Protein AF-A0A7J8NGU9-F1 (afdb_monomer_lite)

pLDDT: mean 71.97, std 8.89, range [42.84, 86.81]

Secondary structure (DSSP, 8-state):
--TTTTGGGG--HHHHHHHHHHHHHHTHHHHHHHHHHHHHHHHHHHHHHHHHHHHHHHHHHHHHHHHHHSPTTSHHHHHHHHHHHHHHHHHHHHHHHHHHHHHHHHHHHHHHHHHHHHHHHTT----HHHHHHHHHHHHHHHHHHHHHHHHHHHHHHHHHHHHHHHHHHHHHHHHHTT--HHHHHHHHHHHHHHHHHH--

Sequence (200 aa):
MDREQEEMQFVGFFGIFKQSYKIISSSRELFAKITLALILPLSFIYLVHLEVSSLFSRNIILNKLELNHSPPGTAKFEKLSHLISHETLYLWLFNAAYFTLTFILSLLSVAAVVYTTACIYTARELSFNQVISVVPKVWKRLLVTFLCIFVVTFVYFLVFFLVLVACGAVSLVLISCGIPVGLIKIMGAVFLILIILFNV

Organism: NCBI:txid34289

Radius of gyration: 26.11 Å; chains: 1; bounding box: 64×46×66 Å

Foldseek 3Di:
DPPVPVVVVVQDPVNVVVVVVVLCVVCVVLLVVLCCVQVVVLVVLVVVLVVVVVVLVVVLVVLVVVLVVDDPPDPSNVVSVVVSVVSVVVNVVSVVVSVVSNVLSVLLSVLSVVVSSVCSVVVDDDDPVVSVVCCVVCVVVSVVVVVVVVVVVVVVVVVVVVVVVVLVVVLVVCVVVVHDCVVSVVVVVVVVVVVVVVVD

Structure (mmCIF, N/CA/C/O backbone):
data_AF-A0A7J8NGU9-F1
#
_entry.id   AF-A0A7J8NGU9-F1
#
loop_
_atom_site.group_PDB
_atom_site.id
_atom_site.type_symbol
_atom_site.label_atom_id
_atom_site.label_alt_id
_atom_site.label_comp_id
_atom_site.label_asym_id
_atom_site.label_entity_id
_atom_site.label_seq_id
_atom_site.pdbx_PDB_ins_code
_atom_site.Cartn_x
_atom_site.Cartn_y
_atom_site.Cartn_z
_atom_site.occupancy
_atom_site.B_iso_or_equiv
_atom_site.auth_seq_id
_atom_site.auth_comp_id
_atom_site.auth_asym_id
_atom_site.auth_atom_id
_atom_site.pdbx_PDB_model_num
ATOM 1 N N . MET A 1 1 ? -29.410 8.765 25.992 1.00 52.09 1 MET A N 1
ATOM 2 C CA . MET A 1 1 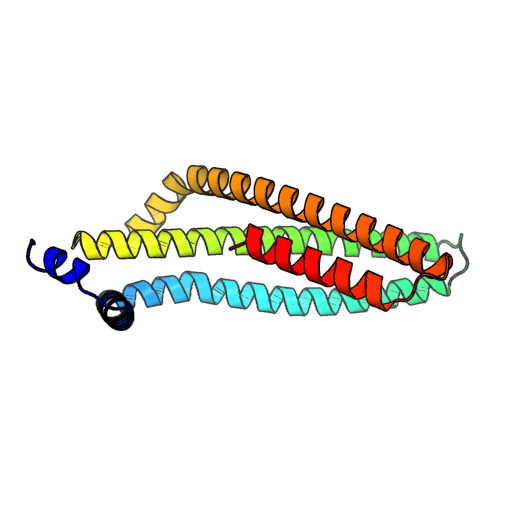? -30.278 8.414 24.852 1.00 52.09 1 MET A CA 1
ATOM 3 C C . MET A 1 1 ? -31.163 9.614 24.551 1.00 52.09 1 MET A C 1
ATOM 5 O O . MET A 1 1 ? -31.565 10.291 25.488 1.00 52.09 1 MET A O 1
ATOM 9 N N . ASP A 1 2 ? -31.308 9.907 23.261 1.00 42.84 2 ASP A N 1
ATOM 10 C CA . ASP A 1 2 ? -32.100 10.947 22.571 1.00 42.84 2 ASP A CA 1
ATOM 11 C C . ASP A 1 2 ? -31.614 12.405 22.533 1.00 42.84 2 ASP A C 1
ATOM 13 O O . ASP A 1 2 ? -31.926 13.101 21.575 1.00 42.84 2 ASP A O 1
ATOM 17 N N . ARG A 1 3 ? -30.764 12.880 23.454 1.00 48.91 3 ARG A N 1
ATOM 18 C CA . ARG A 1 3 ? -30.378 14.311 23.455 1.00 48.91 3 ARG A CA 1
ATOM 19 C C . ARG A 1 3 ? -29.185 14.700 22.558 1.00 48.91 3 ARG A C 1
ATOM 21 O O . ARG A 1 3 ? -29.032 15.870 22.246 1.00 48.91 3 ARG A O 1
ATOM 28 N N . GLU A 1 4 ? -28.344 13.754 22.126 1.00 55.69 4 GLU A N 1
ATOM 29 C CA . GLU A 1 4 ? -27.157 14.068 21.295 1.00 55.69 4 GLU A CA 1
ATOM 30 C C . GLU A 1 4 ? -27.408 13.957 19.777 1.00 55.69 4 GLU A C 1
ATOM 32 O O . GLU A 1 4 ? -26.613 14.457 18.987 1.00 55.69 4 GLU A O 1
ATOM 37 N N . GLN A 1 5 ? -28.509 13.332 19.343 1.00 52.62 5 GLN A N 1
ATOM 38 C CA . GLN A 1 5 ? -28.792 13.095 17.919 1.00 52.62 5 GLN A CA 1
ATOM 39 C C . GLN A 1 5 ? -29.369 14.330 17.207 1.00 52.62 5 GLN A C 1
ATOM 41 O O . GLN A 1 5 ? -29.038 14.558 16.046 1.00 52.62 5 GLN A O 1
ATOM 46 N N . GLU A 1 6 ? -30.146 15.164 17.909 1.00 53.59 6 GLU A N 1
ATOM 47 C CA . GLU A 1 6 ? -30.662 16.441 17.384 1.00 53.59 6 GLU A CA 1
ATOM 48 C C . GLU A 1 6 ? -29.566 17.517 17.263 1.00 53.59 6 GLU A C 1
ATOM 50 O O . GLU A 1 6 ? -29.603 18.335 16.346 1.00 53.59 6 GLU A O 1
ATOM 55 N N . GLU A 1 7 ? -28.524 17.480 18.107 1.00 52.62 7 GLU A N 1
ATOM 56 C CA . GLU A 1 7 ? -27.376 18.392 17.981 1.00 52.62 7 GLU A CA 1
ATOM 57 C C . GLU A 1 7 ? -26.416 17.994 16.848 1.00 52.62 7 GLU A C 1
ATOM 59 O O . GLU A 1 7 ? -25.734 18.865 16.309 1.00 52.62 7 GLU A O 1
ATOM 64 N N . MET A 1 8 ? -26.395 16.719 16.423 1.00 54.56 8 MET A N 1
ATOM 65 C CA . MET A 1 8 ? -25.542 16.227 15.324 1.00 54.56 8 MET A CA 1
ATOM 66 C C . MET A 1 8 ? -25.925 16.770 13.937 1.00 54.56 8 MET A C 1
ATOM 68 O O . MET A 1 8 ? -25.106 16.726 13.019 1.00 54.56 8 MET A O 1
ATOM 72 N N . GLN A 1 9 ? -27.128 17.327 13.778 1.00 55.78 9 GLN A N 1
ATOM 73 C CA . GLN A 1 9 ? -27.586 17.911 12.513 1.00 55.78 9 GLN A CA 1
ATOM 74 C C . GLN A 1 9 ? -27.042 19.338 12.273 1.00 55.78 9 GLN A C 1
ATOM 76 O O . GLN A 1 9 ? -27.038 19.806 11.136 1.00 55.78 9 GLN A O 1
ATOM 81 N N . PHE A 1 10 ? -26.525 20.010 13.314 1.00 54.94 10 PHE A N 1
ATOM 82 C CA . PHE A 1 10 ? -26.018 21.396 13.268 1.00 54.94 10 PHE A CA 1
ATOM 83 C C . PHE A 1 10 ? -24.513 21.520 13.552 1.00 54.94 10 PHE A C 1
ATOM 85 O O . PHE A 1 10 ? -23.997 22.593 13.878 1.00 54.94 10 PHE A O 1
ATOM 92 N N . VAL A 1 11 ? -23.775 20.424 13.412 1.00 59.69 11 VAL A N 1
ATOM 93 C CA . VAL A 1 11 ? -22.345 20.394 13.703 1.00 59.69 11 VAL A CA 1
ATOM 94 C C . VAL A 1 11 ? -21.568 20.821 12.460 1.00 59.69 11 VAL A C 1
ATOM 96 O O . VAL A 1 11 ? -21.338 20.035 11.546 1.00 59.69 11 VAL A O 1
ATOM 99 N N . GLY A 1 12 ? -21.138 22.085 12.418 1.00 69.81 12 GLY A N 1
ATOM 100 C CA . GLY A 1 12 ? -20.175 22.545 11.411 1.00 69.81 12 GLY A CA 1
ATOM 101 C C . GLY A 1 12 ? -18.871 21.728 11.453 1.00 69.81 12 GLY A C 1
ATOM 102 O O . GLY A 1 12 ? -18.579 21.078 12.456 1.00 69.81 12 GLY A O 1
ATOM 103 N N . PHE A 1 13 ? -18.054 21.790 10.394 1.00 70.88 13 PHE A N 1
ATOM 104 C CA . PHE A 1 13 ? -16.828 20.984 10.208 1.00 70.88 13 PHE A CA 1
ATOM 105 C C . PHE A 1 13 ? -15.991 20.803 11.491 1.00 70.88 13 PHE A C 1
ATOM 107 O O . PHE A 1 13 ? -15.651 19.685 11.865 1.00 70.88 13 PHE A O 1
ATOM 114 N N . PHE A 1 14 ? -15.736 21.885 12.233 1.00 72.12 14 PHE A N 1
ATOM 115 C CA . PHE A 1 14 ? -14.939 21.861 13.465 1.00 72.12 14 PHE A CA 1
ATOM 116 C C . PHE A 1 14 ? -15.586 21.084 14.628 1.00 72.12 14 PHE A C 1
ATOM 118 O O . PHE A 1 14 ? -14.894 20.480 15.450 1.00 72.12 14 PHE A O 1
ATOM 125 N N . GLY A 1 15 ? -16.914 21.058 14.701 1.00 73.50 15 GLY A N 1
ATOM 126 C CA . GLY A 1 15 ? -17.623 20.291 15.717 1.00 73.50 15 GLY A CA 1
ATOM 127 C C . GLY A 1 15 ? -17.542 18.780 15.473 1.00 73.50 15 GLY A C 1
ATOM 128 O O . GLY A 1 15 ? -17.466 18.027 16.444 1.00 73.50 15 GLY A O 1
ATOM 129 N N . ILE A 1 16 ? -17.437 18.342 14.209 1.00 77.25 16 ILE A N 1
ATOM 130 C CA . ILE A 1 16 ? -17.241 16.928 13.848 1.00 77.25 16 ILE A CA 1
ATOM 131 C C . ILE A 1 16 ? -15.878 16.457 14.365 1.00 77.25 16 ILE A C 1
ATOM 133 O O . ILE A 1 16 ? -15.782 15.397 14.987 1.00 77.25 16 ILE A O 1
ATOM 137 N N . PHE A 1 17 ? -14.829 17.274 14.202 1.00 72.38 17 PHE A N 1
ATOM 138 C CA . PHE A 1 17 ? -13.508 16.988 14.777 1.00 72.38 17 PHE A CA 1
ATOM 139 C C . PHE A 1 17 ? -13.544 16.953 16.303 1.00 72.38 17 PHE A C 1
ATOM 141 O O . PHE A 1 17 ? -12.976 16.042 16.905 1.00 72.38 17 PHE A O 1
ATOM 148 N N . LYS A 1 18 ? -14.235 17.903 16.941 1.00 75.88 18 LYS A N 1
ATOM 149 C CA . LYS A 1 18 ? -14.346 17.954 18.405 1.00 75.88 18 LYS A CA 1
ATOM 150 C C . LYS A 1 18 ? -15.077 16.730 18.970 1.00 75.88 18 LYS A C 1
ATOM 152 O O . LYS A 1 18 ? -14.614 16.157 19.956 1.00 75.88 18 LYS A O 1
ATOM 157 N N . GLN A 1 19 ? -16.175 16.301 18.345 1.00 72.44 19 GLN A N 1
ATOM 158 C CA . GLN A 1 19 ? -16.884 15.074 18.725 1.00 72.44 19 GLN A CA 1
ATOM 159 C C . GLN A 1 19 ? -16.029 13.829 18.475 1.00 72.44 19 GLN A C 1
ATOM 161 O O . GLN A 1 19 ? -15.888 13.006 19.379 1.00 72.44 19 GLN A O 1
ATOM 166 N N . SER A 1 20 ? -15.382 13.730 17.311 1.00 71.44 20 SER A N 1
ATOM 167 C CA . SER A 1 20 ? -14.479 12.617 16.987 1.00 71.44 20 SER A CA 1
ATOM 168 C C . SER A 1 20 ? -13.340 12.504 18.005 1.00 71.44 20 SER A C 1
ATOM 170 O O . SER A 1 20 ? -13.061 11.421 18.516 1.00 71.44 20 SER A O 1
ATOM 172 N N . TYR A 1 21 ? -12.727 13.629 18.382 1.00 70.75 21 TYR A N 1
ATOM 173 C CA . TYR A 1 21 ? -11.667 13.660 19.387 1.00 70.75 21 TYR A CA 1
ATOM 174 C C . TYR A 1 21 ? -12.173 13.278 20.784 1.00 70.75 21 TYR A C 1
ATOM 176 O O . TYR A 1 21 ? -11.496 12.542 21.500 1.00 70.75 21 TYR A O 1
ATOM 184 N N . LYS A 1 22 ? -13.379 13.715 21.173 1.00 75.19 22 LYS A N 1
ATOM 185 C CA . LYS A 1 22 ? -14.007 13.333 22.451 1.00 75.19 22 LYS A CA 1
ATOM 186 C C . LYS A 1 22 ? -14.253 11.819 22.523 1.00 75.19 22 LYS A C 1
ATOM 188 O O . LYS A 1 22 ? -13.944 11.205 23.542 1.00 75.19 22 LYS A O 1
ATOM 193 N N . ILE A 1 23 ? -14.727 11.219 21.429 1.00 70.75 23 ILE A N 1
ATOM 194 C CA . ILE A 1 23 ? -14.946 9.769 21.280 1.00 70.75 23 ILE A CA 1
ATOM 195 C C . ILE A 1 23 ? -13.620 9.005 21.408 1.00 70.75 23 ILE A C 1
ATOM 197 O O . ILE A 1 23 ? -13.510 8.080 22.215 1.00 70.75 23 ILE A O 1
ATOM 201 N N . ILE A 1 24 ? -12.587 9.432 20.673 1.00 69.62 24 ILE A N 1
ATOM 202 C CA . ILE A 1 24 ? -11.253 8.810 20.708 1.00 69.62 24 ILE A CA 1
ATOM 203 C C . ILE A 1 24 ? -10.623 8.942 22.101 1.00 69.62 24 ILE A C 1
ATOM 205 O O . ILE A 1 24 ? -10.106 7.966 22.646 1.00 69.62 24 ILE A O 1
ATOM 209 N N . SER A 1 25 ? -10.694 10.127 22.712 1.00 66.19 25 SER A N 1
ATOM 210 C CA . SER A 1 25 ? -10.115 10.388 24.033 1.00 66.19 25 SER A CA 1
ATOM 211 C C . SER A 1 25 ? -10.814 9.600 25.139 1.00 66.19 25 SER A C 1
ATOM 213 O O . SER A 1 25 ? -10.151 9.184 26.087 1.00 66.19 25 SER A O 1
ATOM 215 N N . SER A 1 26 ? -12.123 9.359 25.022 1.00 67.75 26 SER A N 1
ATOM 216 C CA . SER A 1 26 ? -12.877 8.565 25.998 1.00 67.75 26 SER A CA 1
ATOM 217 C C . SER A 1 26 ? -12.515 7.075 25.959 1.00 67.75 26 SER A C 1
ATOM 219 O O . SER A 1 26 ? -12.745 6.376 26.939 1.00 67.75 26 SER A O 1
ATOM 221 N N . SER A 1 27 ? -11.935 6.590 24.854 1.00 63.47 27 SER A N 1
ATOM 222 C CA . SER A 1 27 ? -11.532 5.186 24.657 1.00 63.47 27 SER A CA 1
ATOM 223 C C . SER A 1 27 ? -10.029 5.033 24.382 1.00 63.47 27 SER A C 1
ATOM 225 O O . SER A 1 27 ? -9.595 4.088 23.714 1.00 63.47 27 SER A O 1
ATOM 227 N N . ARG A 1 28 ? -9.214 5.968 24.896 1.00 68.00 28 ARG A N 1
ATOM 228 C CA . ARG A 1 28 ? -7.780 6.093 24.583 1.00 68.00 28 ARG A CA 1
ATOM 229 C C . ARG A 1 28 ? -6.979 4.825 24.872 1.00 68.00 28 ARG A C 1
ATOM 231 O O . ARG A 1 28 ? -6.070 4.511 24.114 1.00 68.00 28 ARG A O 1
ATOM 238 N N . GLU A 1 29 ? -7.304 4.087 25.930 1.00 68.12 29 GLU A N 1
ATOM 239 C CA . GLU A 1 29 ? -6.560 2.878 26.306 1.00 68.12 29 GLU A CA 1
ATOM 240 C C . GLU A 1 29 ? -6.750 1.735 25.291 1.00 68.12 29 GLU A C 1
ATOM 242 O O . GLU A 1 29 ? -5.805 1.017 24.964 1.00 68.12 29 GLU A O 1
ATOM 247 N N . LEU A 1 30 ? -7.955 1.602 24.729 1.00 67.62 30 LEU A N 1
ATOM 248 C CA . LEU A 1 30 ? -8.267 0.604 23.705 1.00 67.62 30 LEU A CA 1
ATOM 249 C C . LEU A 1 30 ? -7.694 1.003 22.349 1.00 67.62 30 LEU A C 1
ATOM 251 O O . LEU A 1 30 ? -7.061 0.183 21.686 1.00 67.62 30 LEU A O 1
ATOM 255 N N . PHE A 1 31 ? -7.842 2.275 21.972 1.00 69.50 31 PHE A N 1
ATOM 256 C CA . PHE A 1 31 ? -7.237 2.799 20.751 1.00 69.50 31 PHE A CA 1
ATOM 257 C C . PHE A 1 31 ? -5.707 2.689 20.793 1.00 69.50 31 PHE A C 1
ATOM 259 O O . PHE A 1 31 ? -5.093 2.309 19.799 1.00 69.50 31 PHE A O 1
ATOM 266 N N . ALA A 1 32 ? -5.092 2.938 21.955 1.00 72.12 32 ALA A N 1
ATOM 267 C CA . ALA A 1 32 ? -3.662 2.748 22.161 1.00 72.12 32 ALA A CA 1
ATOM 268 C C . ALA A 1 32 ? -3.258 1.274 22.037 1.00 72.12 32 ALA A C 1
ATOM 270 O O . ALA A 1 32 ? -2.293 0.992 21.337 1.00 72.12 32 ALA A O 1
ATOM 271 N N . LYS A 1 33 ? -4.003 0.327 22.628 1.00 71.56 33 LYS A N 1
ATOM 272 C CA . LYS A 1 33 ? -3.729 -1.117 22.482 1.00 71.56 33 LYS A CA 1
ATOM 273 C C . LYS A 1 33 ? -3.846 -1.588 21.030 1.00 71.56 33 LYS A C 1
ATOM 275 O O . LYS A 1 33 ? -2.975 -2.314 20.569 1.00 71.56 33 LYS A O 1
ATOM 280 N N . ILE A 1 34 ? -4.870 -1.147 20.294 1.00 72.75 34 ILE A N 1
ATOM 281 C CA . ILE A 1 34 ? -5.056 -1.476 18.868 1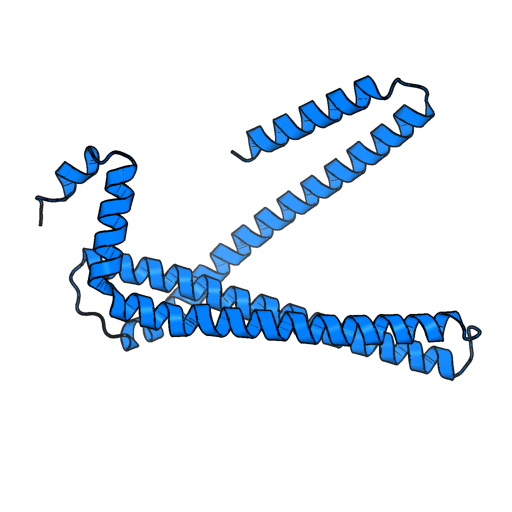.00 72.75 34 ILE A CA 1
ATOM 282 C C . ILE A 1 34 ? -3.936 -0.855 18.024 1.00 72.75 34 ILE A C 1
ATOM 284 O O . ILE A 1 34 ? -3.324 -1.538 17.209 1.00 72.75 34 ILE A O 1
ATOM 288 N N . THR A 1 35 ? -3.622 0.419 18.256 1.00 74.44 35 THR A N 1
ATOM 289 C CA . THR A 1 35 ? -2.522 1.128 17.584 1.00 74.44 35 THR A CA 1
ATOM 290 C C . THR A 1 35 ? -1.190 0.431 17.843 1.00 74.44 35 THR A C 1
ATOM 292 O O . THR A 1 35 ? -0.440 0.155 16.914 1.00 74.44 35 THR A O 1
ATOM 295 N N . LEU A 1 36 ? -0.906 0.063 19.087 1.00 76.62 36 LEU A N 1
ATOM 296 C CA . LEU A 1 36 ? 0.340 -0.600 19.454 1.00 76.62 36 LEU A CA 1
ATOM 297 C C . LEU A 1 36 ? 0.392 -2.040 18.915 1.00 76.62 36 LEU A C 1
ATOM 299 O O . LEU A 1 36 ? 1.446 -2.488 18.489 1.00 76.62 36 LEU A O 1
ATOM 303 N N . ALA A 1 37 ? -0.735 -2.749 18.844 1.00 74.94 37 ALA A N 1
ATOM 304 C CA . ALA A 1 37 ? -0.790 -4.108 18.304 1.00 74.94 37 ALA A CA 1
ATOM 305 C C . ALA A 1 37 ? -0.826 -4.180 16.766 1.00 74.94 37 ALA A C 1
ATOM 307 O O . ALA A 1 37 ? -0.519 -5.235 16.220 1.00 74.94 37 ALA A O 1
ATOM 308 N N . LEU A 1 38 ? -1.210 -3.107 16.063 1.00 70.12 38 LEU A N 1
ATOM 309 C CA . LEU A 1 38 ? -1.362 -3.109 14.599 1.00 70.12 38 LEU A CA 1
ATOM 310 C C . LEU A 1 38 ? -0.419 -2.133 13.896 1.00 70.12 38 LEU A C 1
ATOM 312 O O . LEU A 1 38 ? 0.286 -2.530 12.975 1.00 70.12 38 LEU A O 1
ATOM 316 N N . ILE A 1 39 ? -0.371 -0.872 14.327 1.00 77.31 39 ILE A N 1
ATOM 317 C CA . ILE A 1 39 ? 0.424 0.183 13.675 1.00 77.31 39 ILE A CA 1
ATOM 318 C C . ILE A 1 39 ? 1.919 0.007 13.972 1.00 77.31 39 ILE A C 1
ATOM 320 O O . ILE A 1 39 ? 2.752 0.237 13.091 1.00 77.31 39 ILE A O 1
ATOM 324 N N . LEU A 1 40 ? 2.270 -0.453 15.177 1.00 79.94 40 LEU A N 1
ATOM 325 C CA . LEU A 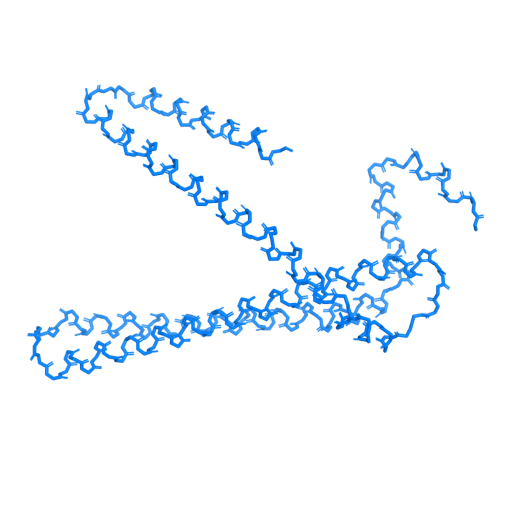1 40 ? 3.663 -0.733 15.533 1.00 79.94 40 LEU A CA 1
ATOM 326 C C . LEU A 1 40 ? 4.258 -1.894 14.709 1.00 79.94 40 LEU A C 1
ATOM 328 O O . LEU A 1 40 ? 5.294 -1.676 14.077 1.00 79.94 40 LEU A O 1
ATOM 332 N N . PRO A 1 41 ? 3.637 -3.092 14.630 1.00 76.50 41 PRO A N 1
ATOM 333 C CA . PRO A 1 41 ? 4.165 -4.152 13.775 1.00 76.50 41 PRO A CA 1
ATOM 334 C C . PRO A 1 41 ? 4.140 -3.781 12.292 1.00 76.50 41 PRO A C 1
ATOM 336 O O . PRO A 1 41 ? 5.075 -4.136 11.583 1.00 76.50 41 PRO A O 1
ATOM 339 N N . LEU A 1 42 ? 3.149 -3.012 11.823 1.00 76.44 42 LEU A N 1
ATOM 340 C CA . LEU A 1 42 ? 3.132 -2.512 10.444 1.00 76.44 42 LEU A CA 1
ATOM 341 C C . LEU A 1 42 ? 4.368 -1.649 10.138 1.00 76.44 42 LEU A C 1
ATOM 343 O O . LEU A 1 42 ? 5.029 -1.848 9.121 1.00 76.44 42 LEU A O 1
ATOM 347 N N . SER A 1 43 ? 4.717 -0.737 11.051 1.00 83.25 43 SER A N 1
ATOM 348 C CA . SER A 1 43 ? 5.916 0.105 10.935 1.00 83.25 43 SER A CA 1
ATOM 349 C C . SER A 1 43 ? 7.199 -0.726 10.918 1.00 83.25 43 SER A C 1
ATOM 351 O O . SER A 1 43 ? 8.092 -0.474 10.113 1.00 83.25 43 SER A O 1
ATOM 353 N N . PHE A 1 44 ? 7.290 -1.748 11.773 1.00 82.94 44 PHE A N 1
ATOM 354 C CA . PHE A 1 44 ? 8.459 -2.626 11.815 1.00 82.94 44 PHE A CA 1
ATOM 355 C C . PHE A 1 44 ? 8.607 -3.444 10.524 1.00 82.94 44 PHE A C 1
ATOM 357 O O . PHE A 1 44 ? 9.696 -3.525 9.961 1.00 82.94 44 PHE A O 1
ATOM 364 N N . ILE A 1 45 ? 7.502 -3.990 10.011 1.00 82.19 45 ILE A N 1
ATOM 365 C CA . ILE A 1 45 ? 7.464 -4.726 8.742 1.00 82.19 45 ILE A CA 1
ATOM 366 C C . ILE A 1 45 ? 7.900 -3.822 7.576 1.00 82.19 45 ILE A C 1
ATOM 368 O O . ILE A 1 45 ? 8.671 -4.261 6.723 1.00 82.19 45 ILE A O 1
ATOM 372 N N . TYR A 1 46 ? 7.481 -2.551 7.568 1.00 81.44 46 TYR A N 1
ATOM 373 C CA . TYR A 1 46 ? 7.927 -1.559 6.583 1.00 81.44 46 TYR A CA 1
ATOM 374 C C . TYR A 1 46 ? 9.440 -1.306 6.646 1.00 81.44 46 TYR A C 1
ATOM 376 O O . TYR A 1 46 ? 10.110 -1.320 5.613 1.00 81.44 46 TYR A O 1
ATOM 384 N N . LEU A 1 47 ? 9.996 -1.124 7.848 1.00 85.12 47 LEU A N 1
ATOM 385 C CA . LEU A 1 47 ? 11.437 -0.912 8.028 1.00 85.12 47 LEU A CA 1
ATOM 386 C C . LEU A 1 47 ? 12.256 -2.117 7.556 1.00 85.12 47 LEU A C 1
ATOM 388 O O . LEU A 1 47 ? 13.210 -1.949 6.797 1.00 85.12 47 LEU A O 1
ATOM 392 N N . VAL A 1 48 ? 11.847 -3.330 7.942 1.00 84.81 48 VAL A N 1
ATOM 393 C CA . VAL A 1 48 ? 12.498 -4.571 7.495 1.00 84.81 48 VAL A CA 1
ATOM 394 C C . VAL A 1 48 ? 12.431 -4.695 5.975 1.00 84.81 48 VAL A C 1
ATOM 396 O O . VAL A 1 48 ? 13.426 -5.041 5.343 1.00 84.81 48 VAL A O 1
ATOM 399 N N . HIS A 1 49 ? 11.287 -4.380 5.366 1.00 83.12 49 HIS A N 1
ATOM 400 C CA . HIS A 1 49 ? 11.157 -4.402 3.913 1.00 83.12 49 HIS A CA 1
ATOM 401 C C . HIS A 1 49 ? 12.124 -3.429 3.229 1.00 83.12 49 HIS A C 1
ATOM 403 O O . HIS A 1 49 ? 12.760 -3.796 2.240 1.00 83.12 49 HIS A O 1
ATOM 409 N N . LEU A 1 50 ? 12.273 -2.218 3.769 1.00 82.88 50 LEU A N 1
ATOM 410 C CA . LEU A 1 50 ? 13.159 -1.193 3.225 1.00 82.88 50 LEU A CA 1
ATOM 411 C C . LEU A 1 50 ? 14.631 -1.629 3.289 1.00 82.88 50 LEU A C 1
ATOM 413 O O . LEU A 1 50 ? 15.333 -1.552 2.277 1.00 82.88 50 LEU A O 1
ATOM 417 N N . GLU A 1 51 ? 15.084 -2.155 4.430 1.00 84.38 51 GLU A N 1
ATOM 418 C CA . GLU A 1 51 ? 16.450 -2.676 4.551 1.00 84.38 51 GLU A CA 1
ATOM 419 C C . GLU A 1 51 ? 16.694 -3.879 3.635 1.00 84.38 51 GLU A C 1
ATOM 421 O O . GLU A 1 51 ? 17.637 -3.858 2.840 1.00 84.38 51 GLU A O 1
ATOM 426 N N . VAL A 1 52 ? 15.829 -4.899 3.682 1.00 80.81 52 VAL A N 1
ATOM 427 C CA . VAL A 1 52 ? 15.981 -6.121 2.872 1.00 80.81 52 VAL A CA 1
ATOM 428 C C . VAL A 1 52 ? 15.982 -5.791 1.380 1.00 80.81 52 VAL A C 1
ATOM 430 O O . VAL A 1 52 ? 16.856 -6.262 0.650 1.00 80.81 52 VAL A O 1
ATOM 433 N N . SER A 1 53 ? 15.057 -4.938 0.929 1.00 78.31 53 SER A N 1
ATOM 434 C CA . SER A 1 53 ? 14.976 -4.499 -0.467 1.00 78.31 53 SER A CA 1
ATOM 435 C C . SER A 1 53 ? 16.246 -3.764 -0.906 1.00 78.31 53 SER A C 1
ATOM 437 O O . SER A 1 53 ? 16.774 -4.039 -1.987 1.00 78.31 53 SER A O 1
ATOM 439 N N . SER A 1 54 ? 16.791 -2.885 -0.058 1.00 79.00 54 SER A N 1
ATOM 440 C CA . SER A 1 54 ? 18.013 -2.130 -0.365 1.00 79.00 54 SER A CA 1
ATOM 441 C C . SER A 1 54 ? 19.255 -3.025 -0.488 1.00 79.00 54 SER A C 1
ATOM 443 O O . SER A 1 54 ? 20.039 -2.871 -1.430 1.00 79.00 54 SER A O 1
ATOM 445 N N . LEU A 1 55 ? 19.413 -4.003 0.411 1.00 75.69 55 LEU A N 1
ATOM 446 C CA . LEU A 1 55 ? 20.558 -4.915 0.423 1.00 75.69 55 LEU A CA 1
ATOM 447 C C . LEU A 1 55 ? 20.534 -5.855 -0.781 1.00 75.69 55 LEU A C 1
ATOM 449 O O . LEU A 1 55 ? 21.538 -5.998 -1.482 1.00 75.69 55 LEU A O 1
ATOM 453 N N . PHE A 1 56 ? 19.376 -6.451 -1.058 1.00 73.31 56 PHE A N 1
ATOM 454 C CA . PHE A 1 56 ? 19.212 -7.342 -2.200 1.00 73.31 56 PHE A CA 1
ATOM 455 C C . PHE A 1 56 ? 19.311 -6.599 -3.534 1.00 73.31 56 PHE A C 1
ATOM 457 O O . PHE A 1 56 ? 19.956 -7.097 -4.453 1.00 73.31 56 PHE A O 1
ATOM 464 N N . SER A 1 57 ? 18.736 -5.397 -3.648 1.00 70.44 57 SER A N 1
ATOM 465 C CA . SER A 1 57 ? 18.849 -4.595 -4.875 1.00 70.44 57 SER A CA 1
ATOM 466 C C . SER A 1 57 ? 20.308 -4.279 -5.197 1.00 70.44 57 SER A C 1
ATOM 468 O O . SER A 1 57 ? 20.720 -4.395 -6.350 1.00 70.44 57 SER A O 1
ATOM 470 N N . ARG A 1 58 ? 21.119 -3.954 -4.181 1.00 73.38 58 ARG A N 1
ATOM 471 C CA . ARG A 1 58 ? 22.559 -3.728 -4.358 1.00 73.38 58 ARG A CA 1
ATOM 472 C C . ARG A 1 58 ? 23.278 -4.988 -4.844 1.00 73.38 58 ARG A C 1
ATOM 474 O O . ARG A 1 58 ? 24.044 -4.902 -5.800 1.00 73.38 58 ARG A O 1
ATOM 481 N N . ASN A 1 59 ? 23.002 -6.144 -4.241 1.00 72.81 59 ASN A N 1
ATOM 482 C CA . ASN A 1 59 ? 23.611 -7.415 -4.646 1.00 72.81 59 ASN A CA 1
ATOM 483 C C . ASN A 1 59 ? 23.222 -7.809 -6.080 1.00 72.81 59 ASN A C 1
ATOM 485 O O . ASN A 1 59 ? 24.090 -8.169 -6.871 1.00 72.81 59 ASN A O 1
ATOM 489 N N . ILE A 1 60 ? 21.950 -7.649 -6.459 1.00 72.31 60 ILE A N 1
ATOM 490 C CA . ILE A 1 60 ? 21.472 -7.931 -7.821 1.00 72.31 60 ILE A CA 1
ATOM 491 C C . ILE A 1 60 ? 22.131 -7.000 -8.845 1.00 72.31 60 ILE A C 1
ATOM 493 O O . ILE A 1 60 ? 22.478 -7.448 -9.938 1.00 72.31 60 ILE A O 1
ATOM 497 N N . ILE A 1 61 ? 22.318 -5.716 -8.521 1.00 73.75 61 ILE A N 1
ATOM 498 C CA . ILE A 1 61 ? 23.001 -4.762 -9.409 1.00 73.75 61 ILE A CA 1
ATOM 499 C C . ILE A 1 61 ? 24.464 -5.167 -9.615 1.00 73.75 61 ILE A C 1
ATOM 501 O O . ILE A 1 61 ? 24.918 -5.184 -10.757 1.00 73.75 61 ILE A O 1
ATOM 505 N N . LEU A 1 62 ? 25.176 -5.539 -8.546 1.00 72.44 62 LEU A N 1
ATOM 506 C CA . LEU A 1 62 ? 26.569 -5.993 -8.624 1.00 72.44 62 LEU A CA 1
ATOM 507 C C . LEU A 1 62 ? 26.698 -7.284 -9.445 1.00 72.44 62 LEU A C 1
ATOM 509 O O . LEU A 1 62 ? 27.486 -7.330 -10.389 1.00 72.44 62 LEU A O 1
ATOM 513 N N . ASN A 1 63 ? 25.847 -8.277 -9.174 1.00 70.06 63 ASN A N 1
ATOM 514 C CA . ASN A 1 63 ? 25.813 -9.539 -9.918 1.00 70.06 63 ASN A CA 1
ATOM 515 C C . ASN A 1 63 ? 25.486 -9.317 -11.410 1.00 70.06 63 ASN A C 1
ATOM 517 O O . ASN A 1 63 ? 26.078 -9.956 -12.279 1.00 70.06 63 ASN A O 1
ATOM 521 N N . LYS A 1 64 ? 24.585 -8.380 -11.747 1.00 67.94 64 LYS A N 1
ATOM 522 C CA . LYS A 1 64 ? 24.298 -7.998 -13.147 1.00 67.94 64 LYS A CA 1
ATOM 523 C C . LYS A 1 64 ? 25.478 -7.295 -13.827 1.00 67.94 64 LYS A C 1
ATOM 525 O O . LYS A 1 64 ? 25.669 -7.463 -15.030 1.00 67.94 64 LYS A O 1
ATOM 530 N N . LEU A 1 65 ? 26.257 -6.515 -13.080 1.00 71.56 65 LEU A N 1
ATOM 531 C CA . LEU A 1 65 ? 27.440 -5.815 -13.589 1.00 71.56 65 LEU A CA 1
ATOM 532 C C . LEU A 1 65 ? 28.558 -6.804 -13.949 1.00 71.56 65 LEU A C 1
ATOM 534 O O . LEU A 1 65 ? 29.133 -6.707 -15.032 1.00 71.56 65 LEU A O 1
ATOM 538 N N . GLU A 1 66 ? 28.797 -7.804 -13.098 1.00 67.44 66 GLU A N 1
ATOM 539 C CA . GLU A 1 66 ? 29.754 -8.888 -13.365 1.00 67.44 66 GLU A CA 1
ATOM 540 C C . GLU A 1 66 ? 29.307 -9.804 -14.517 1.00 67.44 66 GLU A C 1
ATOM 542 O O . GLU A 1 66 ? 30.138 -10.275 -15.303 1.00 67.44 66 GLU A O 1
ATOM 547 N N . LEU A 1 67 ? 27.992 -10.010 -14.669 1.00 66.00 67 LEU A N 1
ATOM 548 C CA . LEU A 1 67 ? 27.416 -10.761 -15.787 1.00 66.00 67 LEU A CA 1
ATOM 549 C C . LEU A 1 67 ? 27.670 -10.064 -17.131 1.00 66.00 67 LEU A C 1
ATOM 551 O O . LEU A 1 67 ? 28.084 -10.721 -18.081 1.00 66.00 67 LEU A O 1
ATOM 555 N N . ASN A 1 68 ? 27.478 -8.743 -17.202 1.00 66.62 68 ASN A N 1
ATOM 556 C CA . ASN A 1 68 ? 27.707 -7.954 -18.421 1.00 66.62 68 ASN A CA 1
ATOM 557 C C . ASN A 1 68 ? 29.185 -7.893 -18.845 1.00 66.62 68 ASN A C 1
ATOM 559 O O . ASN A 1 68 ? 29.474 -7.600 -20.003 1.00 66.62 68 ASN A O 1
ATOM 563 N N . HIS A 1 69 ? 30.122 -8.147 -17.928 1.00 66.75 69 HIS A N 1
ATOM 564 C CA . HIS A 1 69 ? 31.555 -8.224 -18.227 1.00 66.75 69 HIS A CA 1
ATOM 565 C C . HIS A 1 69 ? 32.031 -9.630 -18.623 1.00 66.75 69 HIS A C 1
ATOM 567 O O . HIS A 1 69 ? 33.153 -9.776 -19.110 1.00 66.75 69 HIS A O 1
ATOM 573 N N . SER A 1 70 ? 31.204 -10.664 -18.443 1.00 63.19 70 SER A N 1
ATOM 574 C CA . SER A 1 70 ? 31.562 -12.043 -18.785 1.00 63.19 70 SER A CA 1
ATOM 575 C C . SER A 1 70 ? 31.069 -12.428 -20.189 1.00 63.19 70 SER A C 1
ATOM 577 O O . SER A 1 70 ? 29.912 -12.164 -20.518 1.00 63.19 70 SER A O 1
ATOM 579 N N . PRO A 1 71 ? 31.892 -13.099 -21.020 1.00 61.56 71 PRO A N 1
ATOM 580 C CA . PRO A 1 71 ? 31.468 -13.555 -22.341 1.00 61.56 71 PRO A CA 1
ATOM 581 C C . PRO A 1 71 ? 30.289 -14.544 -22.255 1.00 61.56 71 PRO A C 1
ATOM 583 O O . PRO A 1 71 ? 30.350 -15.489 -21.452 1.00 61.56 71 PRO A O 1
ATOM 586 N N . PRO A 1 72 ? 29.242 -14.384 -23.088 1.00 59.28 72 PRO A N 1
ATOM 587 C CA . PRO A 1 72 ? 28.107 -15.301 -23.111 1.00 59.28 72 PRO A CA 1
ATOM 588 C C . PRO A 1 72 ? 28.570 -16.723 -23.471 1.00 59.28 72 PRO A C 1
ATOM 590 O O . PRO A 1 72 ? 29.333 -16.911 -24.415 1.00 59.28 72 PRO A O 1
ATOM 593 N N . GLY A 1 73 ? 28.121 -17.725 -22.703 1.00 62.00 73 GLY A N 1
ATOM 594 C CA . GLY A 1 73 ? 28.437 -19.148 -22.931 1.00 62.00 73 GLY A CA 1
ATOM 595 C C . GLY A 1 73 ? 29.507 -19.766 -22.018 1.00 62.00 73 GLY A C 1
ATOM 596 O O . GLY A 1 73 ? 29.845 -20.934 -22.184 1.00 62.00 73 GLY A O 1
ATOM 597 N N . THR A 1 74 ? 30.037 -19.035 -21.031 1.00 65.56 74 THR A N 1
ATOM 598 C CA . THR A 1 74 ? 30.902 -19.623 -19.987 1.00 65.56 74 THR A CA 1
ATOM 599 C C . THR A 1 74 ? 30.086 -20.199 -18.823 1.00 65.56 74 THR A C 1
ATOM 601 O O . THR A 1 74 ? 29.068 -19.635 -18.434 1.00 65.56 74 THR A O 1
ATOM 604 N N . ALA A 1 75 ? 30.578 -21.261 -18.167 1.00 66.75 75 ALA A N 1
ATOM 605 C CA . ALA A 1 75 ? 29.936 -21.861 -16.982 1.00 66.75 75 ALA A CA 1
ATOM 606 C C . ALA A 1 75 ? 29.690 -20.857 -15.828 1.00 66.75 75 ALA A C 1
ATOM 608 O O . ALA A 1 75 ? 28.798 -21.040 -15.001 1.00 66.75 75 ALA A O 1
ATOM 609 N N . LYS A 1 76 ? 30.470 -19.766 -15.783 1.00 61.75 76 LYS A N 1
ATOM 610 C CA . LYS A 1 76 ? 30.267 -18.646 -14.853 1.00 61.75 76 LYS A CA 1
ATOM 611 C C . LYS A 1 76 ? 29.008 -17.830 -15.181 1.00 61.75 76 LYS A C 1
ATOM 613 O O . LYS A 1 76 ? 28.301 -17.451 -14.256 1.00 61.75 76 LYS A O 1
ATOM 618 N N . PHE A 1 77 ? 28.703 -17.610 -16.461 1.00 61.91 77 PHE A N 1
ATOM 619 C CA . PHE A 1 77 ? 27.521 -16.874 -16.923 1.00 61.91 77 PHE A CA 1
ATOM 620 C C . PHE A 1 77 ? 26.222 -17.613 -16.569 1.00 61.91 77 PHE A C 1
ATOM 622 O O . PHE A 1 77 ? 25.303 -17.023 -16.003 1.00 61.91 77 PHE A O 1
ATOM 629 N N . GLU A 1 78 ? 26.166 -18.923 -16.823 1.00 67.00 78 GLU A N 1
ATOM 630 C CA . GLU A 1 78 ? 24.989 -19.746 -16.518 1.00 67.00 78 GLU A CA 1
ATOM 631 C C . GLU A 1 78 ? 24.725 -19.803 -15.005 1.00 67.00 78 GLU A C 1
ATOM 633 O O . GLU A 1 78 ? 23.614 -19.520 -14.552 1.00 67.00 78 GLU A O 1
ATOM 638 N N . LYS A 1 79 ? 25.776 -20.016 -14.200 1.00 68.81 79 LYS A N 1
ATOM 639 C CA . LYS A 1 79 ? 25.683 -19.998 -12.733 1.00 68.81 79 LYS A CA 1
ATOM 640 C C . LYS A 1 79 ? 25.212 -18.643 -12.190 1.00 68.81 79 LYS A C 1
ATOM 642 O O . LYS A 1 79 ? 24.371 -18.606 -11.294 1.00 68.81 79 LYS A O 1
ATOM 647 N N . LEU A 1 80 ? 25.732 -17.540 -12.729 1.00 63.34 80 LEU A N 1
ATOM 648 C CA . LEU A 1 80 ? 25.402 -16.189 -12.275 1.00 63.34 80 LEU A CA 1
ATOM 649 C C . LEU A 1 80 ? 23.972 -15.788 -12.678 1.00 63.34 80 LEU A C 1
ATOM 651 O O . LEU A 1 80 ? 23.245 -15.224 -11.865 1.00 63.34 80 LEU A O 1
ATOM 655 N N . SER A 1 81 ? 23.516 -16.167 -13.877 1.00 62.56 81 SER A N 1
ATOM 656 C CA . SER A 1 81 ? 22.124 -15.960 -14.305 1.00 62.56 81 SER A CA 1
ATOM 657 C C . SER A 1 81 ? 21.119 -16.744 -13.449 1.00 62.56 81 SER A C 1
ATOM 659 O O . SER A 1 81 ? 20.096 -16.193 -13.035 1.00 62.56 81 SER A O 1
ATOM 661 N N . HIS A 1 82 ? 21.444 -17.992 -13.096 1.00 66.75 82 HIS A N 1
ATOM 662 C CA . HIS A 1 82 ? 20.612 -18.810 -12.220 1.00 66.75 82 HIS A CA 1
ATOM 663 C C . HIS A 1 82 ? 20.530 -18.212 -10.806 1.00 66.75 82 HIS A C 1
ATOM 665 O O . HIS A 1 82 ? 19.438 -18.102 -10.250 1.00 66.75 82 HIS A O 1
ATOM 671 N N . LEU A 1 83 ? 21.652 -17.738 -10.251 1.00 64.88 83 LEU A N 1
ATOM 672 C CA . LEU A 1 83 ? 21.678 -17.044 -8.956 1.00 64.88 83 LEU A CA 1
ATOM 673 C C . LEU A 1 83 ? 20.832 -15.762 -8.967 1.00 64.88 83 LEU A C 1
ATOM 675 O O . LEU A 1 83 ? 20.008 -15.577 -8.075 1.00 64.88 83 LEU A O 1
ATOM 679 N N . ILE A 1 84 ? 20.950 -14.932 -10.009 1.00 66.69 84 ILE A N 1
ATOM 680 C CA . ILE A 1 84 ? 20.151 -13.703 -10.155 1.00 66.69 84 ILE A CA 1
ATOM 681 C C . ILE A 1 84 ? 18.655 -14.026 -10.259 1.00 66.69 84 ILE A C 1
ATOM 683 O O . ILE A 1 84 ? 17.830 -13.322 -9.670 1.00 66.69 84 ILE A O 1
ATOM 687 N N . SER A 1 85 ? 18.285 -15.088 -10.983 1.00 69.56 85 SER A N 1
ATOM 688 C CA . SER A 1 85 ? 16.886 -15.517 -11.092 1.00 69.56 85 SER A CA 1
ATOM 689 C C . SER A 1 85 ? 16.322 -15.988 -9.747 1.00 69.56 85 SER A C 1
ATOM 691 O O . SER A 1 85 ? 15.211 -15.605 -9.381 1.00 69.56 85 SER A O 1
ATOM 693 N N . HIS A 1 86 ? 17.112 -16.729 -8.967 1.00 72.00 86 HIS A N 1
ATOM 694 C CA . HIS A 1 86 ? 16.717 -17.229 -7.654 1.00 72.00 86 HIS A CA 1
ATOM 695 C C . HIS A 1 86 ? 16.613 -16.104 -6.609 1.00 72.00 86 HIS A C 1
ATOM 697 O O . HIS A 1 86 ? 15.637 -16.045 -5.863 1.00 72.00 86 HIS A O 1
ATOM 703 N N . GLU A 1 87 ? 17.567 -15.167 -6.587 1.00 71.12 87 GLU A N 1
ATOM 704 C CA . GLU A 1 87 ? 17.513 -13.968 -5.732 1.00 71.12 87 GLU A CA 1
ATOM 705 C C . GLU A 1 87 ? 16.324 -13.065 -6.089 1.00 71.12 87 GLU A C 1
ATOM 707 O O . GLU A 1 87 ? 15.634 -12.563 -5.201 1.00 71.12 87 GLU A O 1
ATOM 712 N N . THR A 1 88 ? 16.030 -12.907 -7.384 1.00 71.75 88 THR A N 1
ATOM 713 C CA . THR A 1 88 ? 14.865 -12.143 -7.861 1.00 71.75 88 THR A CA 1
ATOM 714 C C . THR A 1 88 ? 13.554 -12.814 -7.457 1.00 71.75 88 THR A C 1
ATOM 716 O O . THR A 1 88 ? 12.636 -12.137 -6.997 1.00 71.75 88 THR A O 1
ATOM 719 N N . LEU A 1 89 ? 13.454 -14.140 -7.589 1.00 78.81 89 LEU A N 1
ATOM 720 C CA . LEU A 1 89 ? 12.260 -14.889 -7.199 1.00 78.81 89 LEU A CA 1
ATOM 721 C C . LEU A 1 89 ? 12.032 -14.830 -5.683 1.00 78.81 89 LEU A C 1
ATOM 723 O O . LEU A 1 89 ? 10.902 -14.618 -5.244 1.00 78.81 89 LEU A O 1
ATOM 727 N N . TYR A 1 90 ? 13.098 -14.934 -4.885 1.00 77.94 90 TYR A N 1
ATOM 728 C CA . TYR A 1 90 ? 13.028 -14.757 -3.435 1.00 77.94 90 TYR A CA 1
ATOM 729 C C . TYR A 1 90 ? 12.555 -13.351 -3.051 1.00 77.94 90 TYR A C 1
ATOM 731 O O . TYR A 1 90 ? 11.650 -13.217 -2.229 1.00 77.94 90 TYR A O 1
ATOM 739 N N . LEU A 1 91 ? 13.103 -12.306 -3.679 1.00 75.94 91 LEU A N 1
ATOM 740 C CA . LEU A 1 91 ? 12.626 -10.935 -3.491 1.00 75.94 91 LEU A CA 1
ATOM 741 C C . LEU A 1 91 ? 11.145 -10.789 -3.828 1.00 75.94 91 LEU A C 1
ATOM 743 O O . LEU A 1 91 ? 10.414 -10.112 -3.110 1.00 75.94 91 LEU A O 1
ATOM 747 N N . TRP A 1 92 ? 10.699 -11.413 -4.916 1.00 77.62 92 TRP A N 1
ATOM 748 C CA . TRP A 1 92 ? 9.313 -11.336 -5.356 1.00 77.62 92 TRP A CA 1
ATOM 749 C C . TRP A 1 92 ? 8.369 -12.029 -4.368 1.00 77.62 92 TRP A C 1
ATOM 751 O O . TRP A 1 92 ? 7.350 -11.453 -3.991 1.00 77.62 92 TRP A O 1
ATOM 761 N N . LEU A 1 93 ? 8.748 -13.210 -3.869 1.00 79.75 93 LEU A N 1
ATOM 762 C CA . LEU A 1 93 ? 8.026 -13.920 -2.809 1.00 79.75 93 LEU A CA 1
ATOM 763 C C . LEU A 1 93 ? 8.010 -13.131 -1.494 1.00 79.75 93 LEU A C 1
ATOM 765 O O . LEU A 1 93 ? 6.958 -13.005 -0.870 1.00 79.75 93 LEU A O 1
ATOM 769 N N . PHE A 1 94 ? 9.147 -12.564 -1.089 1.00 77.31 94 PHE A N 1
ATOM 770 C CA . PHE A 1 94 ? 9.250 -11.719 0.100 1.00 77.31 94 PHE A CA 1
ATOM 771 C C . PHE A 1 94 ? 8.362 -10.476 -0.020 1.00 77.31 94 PHE A C 1
ATOM 773 O O . PHE A 1 94 ? 7.643 -10.133 0.917 1.00 77.31 94 PHE A O 1
ATOM 780 N N . ASN A 1 95 ? 8.351 -9.833 -1.187 1.00 79.19 95 ASN A N 1
ATOM 781 C CA . ASN A 1 95 ? 7.521 -8.665 -1.448 1.00 79.19 95 ASN A CA 1
ATOM 782 C C . ASN A 1 95 ? 6.024 -9.024 -1.478 1.00 79.19 95 ASN A C 1
ATOM 784 O O . ASN A 1 95 ? 5.202 -8.317 -0.899 1.00 79.19 95 ASN A O 1
ATOM 788 N N . ALA A 1 96 ? 5.665 -10.168 -2.068 1.00 75.56 96 ALA A N 1
ATOM 789 C CA . ALA A 1 96 ? 4.299 -10.685 -2.042 1.00 75.56 96 ALA A CA 1
ATOM 790 C C . ALA A 1 96 ? 3.834 -10.999 -0.608 1.00 75.56 96 ALA A C 1
ATOM 792 O O . ALA A 1 96 ? 2.717 -10.639 -0.222 1.00 75.56 96 ALA A O 1
ATOM 793 N N . ALA A 1 97 ? 4.692 -11.616 0.210 1.00 78.38 97 ALA A N 1
ATOM 794 C CA . ALA A 1 97 ? 4.412 -11.882 1.619 1.00 78.38 97 ALA A CA 1
ATOM 795 C C . ALA A 1 97 ? 4.258 -10.579 2.424 1.00 78.38 97 ALA A C 1
ATOM 797 O O . ALA A 1 97 ? 3.288 -10.432 3.168 1.00 78.38 97 ALA A O 1
ATOM 798 N N . TYR A 1 98 ? 5.157 -9.609 2.227 1.00 81.00 98 TYR A N 1
ATOM 799 C CA . TYR A 1 98 ? 5.083 -8.273 2.824 1.00 81.00 98 TYR A CA 1
ATOM 800 C C . TYR A 1 98 ? 3.769 -7.562 2.479 1.00 81.00 98 TYR A C 1
ATOM 802 O O . TYR A 1 98 ? 3.074 -7.068 3.373 1.00 81.00 98 TYR A O 1
ATOM 810 N N . PHE A 1 99 ? 3.404 -7.545 1.195 1.00 75.75 99 PHE A N 1
ATOM 811 C CA . PHE A 1 99 ? 2.170 -6.928 0.724 1.00 75.75 99 PHE A CA 1
ATOM 812 C C . PHE A 1 99 ? 0.953 -7.598 1.365 1.00 75.75 99 PHE A C 1
ATOM 814 O O . PHE A 1 99 ? 0.072 -6.914 1.881 1.00 75.75 99 PHE A O 1
ATOM 821 N N . THR A 1 100 ? 0.952 -8.931 1.429 1.00 75.25 100 THR A N 1
ATOM 822 C CA . THR A 1 100 ? -0.121 -9.715 2.054 1.00 75.25 100 THR A CA 1
ATOM 823 C C . THR A 1 100 ? -0.251 -9.416 3.551 1.00 75.25 100 THR A C 1
ATOM 825 O O . THR A 1 100 ? -1.353 -9.161 4.029 1.00 75.25 100 THR A O 1
ATOM 828 N N . LEU A 1 101 ? 0.851 -9.396 4.306 1.00 75.44 101 LEU A N 1
ATOM 829 C CA . LEU A 1 101 ? 0.832 -9.104 5.746 1.00 75.44 101 LEU A CA 1
ATOM 830 C C . LEU A 1 101 ? 0.369 -7.673 6.040 1.00 75.44 101 LEU A C 1
ATOM 832 O O . LEU A 1 101 ? -0.508 -7.465 6.880 1.00 75.44 101 LEU A O 1
ATOM 836 N N . THR A 1 102 ? 0.921 -6.699 5.317 1.00 75.19 102 THR A N 1
ATOM 837 C CA . THR A 1 102 ? 0.537 -5.281 5.416 1.00 75.19 102 THR A CA 1
ATOM 838 C C . THR A 1 102 ? -0.951 -5.107 5.128 1.00 75.19 102 THR A C 1
ATOM 840 O O . THR A 1 102 ? -1.664 -4.411 5.852 1.00 75.19 102 THR A O 1
ATOM 843 N N . PHE A 1 103 ? -1.436 -5.798 4.101 1.00 74.25 103 PHE A N 1
ATOM 844 C CA . PHE A 1 103 ? -2.833 -5.791 3.711 1.00 74.25 103 PHE A CA 1
ATOM 845 C C . PHE A 1 103 ? -3.757 -6.354 4.806 1.00 74.25 103 PHE A C 1
ATOM 847 O O . PHE A 1 103 ? -4.748 -5.718 5.172 1.00 74.25 103 PHE A O 1
ATOM 854 N N . ILE A 1 104 ? -3.409 -7.505 5.388 1.00 74.19 104 ILE A N 1
ATOM 855 C CA . ILE A 1 104 ? -4.180 -8.125 6.476 1.00 74.19 104 ILE A CA 1
ATOM 856 C C . ILE A 1 104 ? -4.248 -7.200 7.698 1.00 74.19 104 ILE A C 1
ATOM 858 O O . ILE A 1 104 ? -5.330 -6.996 8.252 1.00 74.19 104 ILE A O 1
ATOM 862 N N . LEU A 1 105 ? -3.114 -6.622 8.104 1.00 73.94 105 LEU A N 1
ATOM 863 C CA . LEU A 1 105 ? -3.044 -5.707 9.248 1.00 73.94 105 LEU A CA 1
ATOM 864 C C . LEU A 1 105 ? -3.834 -4.415 9.005 1.00 73.94 105 LEU A C 1
ATOM 866 O O . LEU A 1 105 ? -4.491 -3.919 9.921 1.00 73.94 105 LEU A O 1
ATOM 870 N N . SER A 1 106 ? -3.825 -3.895 7.775 1.00 76.12 106 SER A N 1
ATOM 871 C CA . SER A 1 106 ? -4.616 -2.723 7.388 1.00 76.12 106 SER A CA 1
ATOM 872 C C . SER A 1 106 ? -6.119 -2.986 7.514 1.00 76.12 106 SER A C 1
ATOM 874 O O . SER A 1 106 ? -6.822 -2.233 8.192 1.00 76.12 106 SER A O 1
ATOM 876 N N . LEU A 1 107 ? -6.608 -4.102 6.960 1.00 75.69 107 LEU A N 1
ATOM 877 C CA . LEU A 1 107 ? -8.009 -4.508 7.110 1.00 75.69 107 LEU A CA 1
ATOM 878 C C . LEU A 1 107 ? -8.398 -4.695 8.576 1.00 75.69 107 LEU A C 1
ATOM 880 O O . LEU A 1 107 ? -9.479 -4.274 8.993 1.00 75.69 107 LEU A O 1
ATOM 884 N N . LEU A 1 108 ? -7.513 -5.316 9.356 1.00 73.81 108 LEU A N 1
ATOM 885 C CA . LEU A 1 108 ? -7.729 -5.533 10.778 1.00 73.81 108 LEU A CA 1
ATOM 886 C C . LEU A 1 108 ? -7.829 -4.205 11.539 1.00 73.81 108 LEU A C 1
ATOM 888 O O . LEU A 1 108 ? -8.687 -4.071 12.407 1.00 73.81 108 LEU A O 1
ATOM 892 N N . SER A 1 109 ? -7.018 -3.212 11.172 1.00 74.56 109 SER A N 1
ATOM 893 C CA . SER A 1 109 ? -7.067 -1.865 11.747 1.00 74.56 109 SER A CA 1
ATOM 894 C C . SER A 1 109 ? -8.389 -1.164 11.436 1.00 74.56 109 SER A C 1
ATOM 896 O O . SER A 1 109 ? -9.062 -0.695 12.352 1.00 74.56 109 SER A O 1
ATOM 898 N N . VAL A 1 110 ? -8.832 -1.178 10.173 1.00 78.19 110 VAL A N 1
ATOM 899 C CA . VAL A 1 110 ? -10.121 -0.581 9.775 1.00 78.19 110 VAL A CA 1
ATOM 900 C C . VAL A 1 110 ? -11.286 -1.255 10.505 1.00 78.19 110 VAL A C 1
ATOM 902 O O . VAL A 1 110 ? -12.145 -0.571 11.064 1.00 78.19 110 VAL A O 1
ATOM 905 N N . ALA A 1 111 ? -11.299 -2.588 10.566 1.00 74.31 111 ALA A N 1
ATOM 906 C CA . ALA A 1 111 ? -12.333 -3.335 11.277 1.00 74.31 111 ALA A CA 1
ATOM 907 C C . ALA A 1 111 ? -12.330 -3.035 12.784 1.00 74.31 111 ALA A C 1
ATOM 909 O O . ALA A 1 111 ? -13.391 -2.828 13.371 1.00 74.31 111 ALA A O 1
ATOM 910 N N . ALA A 1 112 ? -11.150 -2.975 13.406 1.00 73.44 112 ALA A N 1
ATOM 911 C CA . ALA A 1 112 ? -11.010 -2.653 14.820 1.00 73.44 112 ALA A CA 1
ATOM 912 C C . ALA A 1 112 ? -11.504 -1.231 15.129 1.00 73.44 112 ALA A C 1
ATOM 914 O O . ALA A 1 112 ? -12.197 -1.036 16.128 1.00 73.44 112 ALA A O 1
ATOM 915 N N . VAL A 1 113 ? -11.218 -0.253 14.264 1.00 73.94 113 VAL A N 1
ATOM 916 C CA . VAL A 1 113 ? -11.718 1.125 14.404 1.00 73.94 113 VAL A CA 1
ATOM 917 C C . VAL A 1 113 ? -13.243 1.170 14.288 1.00 73.94 113 VAL A C 1
ATOM 919 O O . VAL A 1 113 ? -13.888 1.708 15.184 1.00 73.94 113 VAL A O 1
ATOM 922 N N . VAL A 1 114 ? -13.830 0.554 13.255 1.00 76.12 114 VAL A N 1
ATOM 923 C CA . VAL A 1 114 ? -15.296 0.506 13.058 1.00 76.12 114 VAL A CA 1
ATOM 924 C C . VAL A 1 114 ? -16.003 -0.223 14.206 1.00 76.12 114 VAL A C 1
ATOM 926 O O . VAL A 1 114 ? -17.076 0.185 14.648 1.00 76.12 114 VAL A O 1
ATOM 929 N N . TYR A 1 115 ? -15.406 -1.294 14.728 1.00 70.56 115 TYR A N 1
ATOM 930 C CA . TYR A 1 115 ? -15.952 -2.000 15.884 1.00 70.56 115 TYR A CA 1
ATOM 931 C C . TYR A 1 115 ? -15.869 -1.149 17.156 1.00 70.56 115 TYR A C 1
ATOM 933 O O . TYR A 1 115 ? -16.829 -1.076 17.920 1.00 70.56 115 TYR A O 1
ATOM 941 N N . THR A 1 116 ? -14.744 -0.462 17.367 1.00 69.69 116 THR A N 1
ATOM 942 C CA . THR A 1 116 ? -14.557 0.423 18.524 1.00 69.69 116 THR A CA 1
ATOM 943 C C . THR A 1 116 ? -15.571 1.564 18.503 1.00 69.69 116 THR A C 1
ATOM 945 O O . THR A 1 116 ? -16.198 1.822 19.528 1.00 69.69 116 THR A O 1
ATOM 948 N N . THR A 1 117 ? -15.804 2.205 17.352 1.00 70.25 117 THR A N 1
ATOM 949 C CA . THR A 1 117 ? -16.828 3.257 17.241 1.00 70.25 117 THR A CA 1
ATOM 950 C C . THR A 1 117 ? -18.221 2.706 17.536 1.00 70.25 117 THR A C 1
ATOM 952 O O . THR A 1 117 ? -18.927 3.276 18.366 1.00 70.25 117 THR A O 1
ATOM 955 N N . ALA A 1 118 ? -18.597 1.560 16.960 1.00 69.62 118 ALA A N 1
ATOM 956 C CA . ALA A 1 118 ? -19.886 0.917 17.227 1.00 69.62 118 ALA A CA 1
ATOM 957 C C . ALA A 1 118 ? -20.089 0.574 18.716 1.00 69.62 118 ALA A C 1
ATOM 959 O O . ALA A 1 118 ? -21.187 0.735 19.254 1.00 69.62 118 ALA A O 1
ATOM 960 N N . CYS A 1 119 ? -19.036 0.133 19.404 1.00 65.31 119 CYS A N 1
ATOM 961 C CA . CYS A 1 119 ? -19.097 -0.168 20.832 1.00 65.31 119 CYS A CA 1
ATOM 962 C C . CYS A 1 119 ? -19.196 1.080 21.713 1.00 65.31 119 CYS A C 1
ATOM 964 O O . CYS A 1 119 ? -19.941 1.055 22.6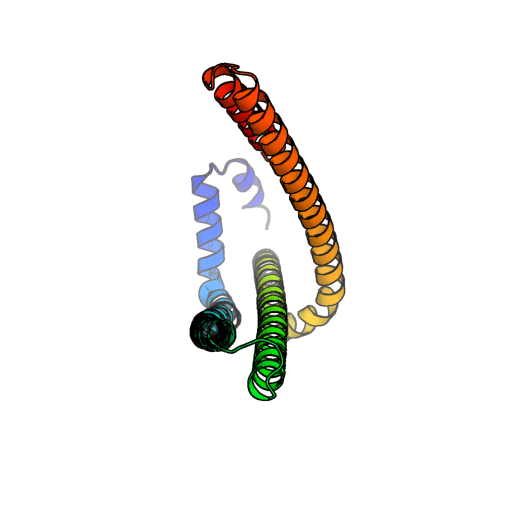93 1.00 65.31 119 CYS A O 1
ATOM 966 N N . ILE A 1 120 ? -18.536 2.180 21.340 1.00 67.12 120 ILE A N 1
ATOM 967 C CA . ILE A 1 120 ? -18.714 3.475 22.016 1.00 67.12 120 ILE A CA 1
ATOM 968 C C . ILE A 1 120 ? -20.172 3.935 21.903 1.00 67.12 120 ILE A C 1
ATOM 970 O O . ILE A 1 120 ? -20.766 4.331 22.903 1.00 67.12 120 ILE A O 1
ATOM 974 N N . TYR A 1 121 ? -20.780 3.805 20.721 1.00 65.69 121 TYR A N 1
ATOM 975 C CA . TYR A 1 121 ? -22.188 4.162 20.519 1.00 65.69 121 TYR A CA 1
ATOM 976 C C . TYR A 1 121 ? -23.177 3.248 21.259 1.00 65.69 121 TYR A C 1
ATOM 978 O O . TYR A 1 121 ? -24.286 3.676 21.563 1.00 65.69 121 TYR A O 1
ATOM 986 N N . THR A 1 122 ? -22.795 2.009 21.576 1.00 66.75 122 THR A N 1
ATOM 987 C CA . THR A 1 122 ? -23.662 1.041 22.276 1.00 66.75 122 THR A CA 1
ATOM 988 C C . THR A 1 122 ? -23.369 0.912 23.773 1.00 66.75 122 THR A C 1
ATOM 990 O O . THR A 1 122 ? -23.996 0.080 24.426 1.00 66.75 122 THR A O 1
ATOM 993 N N . ALA A 1 123 ? -22.453 1.723 24.327 1.00 57.88 123 ALA A N 1
ATOM 994 C CA . ALA A 1 123 ? -22.053 1.723 25.743 1.00 57.88 123 ALA A CA 1
ATOM 995 C C . ALA A 1 123 ? -21.746 0.317 26.308 1.00 57.88 123 ALA A C 1
ATOM 997 O O . ALA A 1 123 ? -21.958 0.040 27.489 1.00 57.88 123 ALA A O 1
ATOM 998 N N . ARG A 1 124 ? -21.277 -0.598 25.452 1.00 54.50 124 ARG A N 1
ATOM 999 C CA . ARG A 1 124 ? -21.060 -2.002 25.807 1.00 54.50 124 ARG A CA 1
ATOM 1000 C C . ARG A 1 124 ? -19.644 -2.181 26.339 1.00 54.50 124 ARG A C 1
ATOM 1002 O O . ARG A 1 124 ? -18.689 -1.777 25.681 1.00 54.50 124 ARG A O 1
ATOM 1009 N N . GLU A 1 125 ? -19.505 -2.813 27.502 1.00 52.00 125 GLU A N 1
ATOM 1010 C CA . GLU A 1 125 ? -18.197 -3.111 28.089 1.00 52.00 125 GLU A CA 1
ATOM 1011 C C . GLU A 1 125 ? -17.373 -3.998 27.144 1.00 52.00 125 GLU A C 1
ATOM 1013 O O . GLU A 1 125 ? -17.781 -5.088 26.732 1.00 52.00 125 GLU A O 1
ATOM 1018 N N . LEU A 1 126 ? -16.216 -3.476 26.743 1.00 55.59 126 LEU A N 1
ATOM 1019 C CA . LEU A 1 126 ? -15.374 -4.030 25.694 1.00 55.59 126 LEU A CA 1
ATOM 1020 C C . LEU A 1 126 ? -14.331 -4.979 26.283 1.00 55.59 126 LEU A C 1
ATOM 1022 O O . LEU A 1 126 ? -13.376 -4.544 26.922 1.00 55.59 126 LEU A O 1
ATOM 1026 N N . SER A 1 127 ? -14.453 -6.274 25.987 1.00 56.50 127 SER A N 1
ATOM 1027 C CA . SER A 1 127 ? -13.359 -7.226 26.198 1.00 56.50 127 SER A CA 1
ATOM 1028 C C . SER A 1 127 ? -12.587 -7.440 24.890 1.00 56.50 127 SER A C 1
ATOM 1030 O O . SER A 1 127 ? -13.148 -7.818 23.862 1.00 56.50 127 SER A O 1
ATOM 1032 N N . PHE A 1 128 ? -11.272 -7.213 24.918 1.00 53.84 128 PHE A N 1
ATOM 1033 C CA . PHE A 1 128 ? -10.355 -7.390 23.778 1.00 53.84 128 PHE A CA 1
ATOM 1034 C C . PHE A 1 128 ? -10.428 -8.812 23.172 1.00 53.84 128 PHE A C 1
ATOM 1036 O O . PHE A 1 128 ? -10.269 -8.999 21.966 1.00 53.84 128 PHE A O 1
ATOM 1043 N N . ASN A 1 129 ? -10.783 -9.803 24.001 1.00 56.34 129 ASN A N 1
ATOM 1044 C CA . ASN A 1 129 ? -11.042 -11.184 23.587 1.00 56.34 129 ASN A CA 1
ATOM 1045 C C . ASN A 1 129 ? -12.224 -11.328 22.620 1.00 56.34 129 ASN A C 1
ATOM 1047 O O . ASN A 1 129 ? -12.190 -12.189 21.741 1.00 56.34 129 ASN A O 1
ATOM 1051 N N . GLN A 1 130 ? -13.262 -10.496 22.744 1.00 58.84 130 GLN A N 1
ATOM 1052 C CA . GLN A 1 130 ? -14.371 -10.525 21.794 1.00 58.84 130 GLN A CA 1
ATOM 1053 C C . GLN A 1 130 ? -13.928 -10.004 20.429 1.00 58.84 130 GLN A C 1
ATOM 1055 O O . GLN A 1 130 ? -14.207 -10.665 19.436 1.00 58.84 130 GLN A O 1
ATOM 1060 N N . VAL A 1 131 ? -13.164 -8.906 20.370 1.00 55.75 131 VAL A N 1
ATOM 1061 C CA . VAL A 1 131 ? -12.670 -8.325 19.106 1.00 55.75 131 VAL A CA 1
ATOM 1062 C C . VAL A 1 131 ? -11.873 -9.358 18.309 1.00 55.75 131 VAL A C 1
ATOM 1064 O O . VAL A 1 131 ? -12.197 -9.620 17.154 1.00 55.75 131 VAL A O 1
ATOM 1067 N N . ILE A 1 132 ? -10.908 -10.027 18.945 1.00 60.38 132 ILE A N 1
ATOM 1068 C CA . ILE A 1 132 ? -10.089 -11.071 18.306 1.00 60.38 132 ILE A CA 1
ATOM 1069 C C . ILE A 1 132 ? -10.938 -12.270 17.849 1.00 60.38 132 ILE A C 1
ATOM 1071 O O . ILE A 1 132 ? -10.652 -12.861 16.812 1.00 60.38 132 ILE A O 1
ATOM 1075 N N . SER A 1 133 ? -12.007 -12.614 18.574 1.00 60.97 133 SER A N 1
ATOM 1076 C CA . SER A 1 133 ? -12.908 -13.719 18.216 1.00 60.97 133 SER A CA 1
ATOM 1077 C C . SER A 1 133 ? -13.845 -13.386 17.046 1.00 60.97 133 SER A C 1
ATOM 1079 O O . SER A 1 133 ? -14.170 -14.267 16.242 1.00 60.97 133 SER A O 1
ATOM 1081 N N . VAL A 1 134 ? -14.274 -12.125 16.909 1.00 57.62 134 VAL A N 1
ATOM 1082 C CA . VAL A 1 134 ? -15.159 -11.715 15.805 1.00 57.62 134 VAL A CA 1
ATOM 1083 C C . VAL A 1 134 ? -14.376 -11.524 14.505 1.00 57.62 134 VAL A C 1
ATOM 1085 O O . VAL A 1 134 ? -14.920 -11.788 13.432 1.00 57.62 134 VAL A O 1
ATOM 1088 N N . VAL A 1 135 ? -13.096 -11.143 14.589 1.00 57.47 135 VAL A N 1
ATOM 1089 C CA . VAL A 1 135 ? -12.203 -10.941 13.435 1.00 57.47 135 VAL A CA 1
ATOM 1090 C C . VAL A 1 135 ? -12.263 -12.101 12.434 1.00 57.47 135 VAL A C 1
ATOM 1092 O O . VAL A 1 135 ? -12.688 -11.840 11.312 1.00 57.47 135 VAL A O 1
ATOM 1095 N N . PRO A 1 136 ? -11.979 -13.376 12.776 1.00 57.56 136 PRO A N 1
ATOM 1096 C CA . PRO A 1 136 ? -12.009 -14.470 11.801 1.00 57.56 136 PRO A CA 1
ATOM 1097 C C . PRO A 1 136 ? -13.400 -14.720 11.194 1.00 57.56 136 PRO A C 1
ATOM 1099 O O . PRO A 1 136 ? -13.488 -15.169 10.050 1.00 57.56 136 PRO A O 1
ATOM 1102 N N . LYS A 1 137 ? -14.492 -14.390 11.905 1.00 63.91 137 LYS A N 1
ATOM 1103 C CA . LYS A 1 137 ? -15.866 -14.534 11.388 1.00 63.91 137 LYS A CA 1
ATOM 1104 C C . LYS A 1 137 ? -16.188 -13.526 10.283 1.00 63.91 137 LYS A C 1
ATOM 1106 O O . LYS A 1 137 ? -16.848 -13.891 9.313 1.00 63.91 137 LYS A O 1
ATOM 1111 N N . VAL A 1 138 ? -15.724 -12.280 10.402 1.00 64.94 138 VAL A N 1
ATOM 1112 C CA . VAL A 1 138 ? -15.962 -11.232 9.386 1.00 64.94 138 VAL A CA 1
ATOM 1113 C C . VAL A 1 138 ? -14.840 -11.132 8.350 1.00 64.94 138 VAL A C 1
ATOM 1115 O O . VAL A 1 138 ? -15.052 -10.576 7.273 1.00 64.94 138 VAL A O 1
ATOM 1118 N N . TRP A 1 139 ? -13.676 -11.726 8.628 1.00 69.38 139 TRP A N 1
ATOM 1119 C CA . TRP A 1 139 ? -12.484 -11.652 7.783 1.00 69.38 139 TRP A CA 1
ATOM 1120 C C . TRP A 1 139 ? -12.703 -12.221 6.384 1.00 69.38 139 TRP A C 1
ATOM 1122 O O . TRP A 1 139 ? -12.325 -11.581 5.408 1.00 69.38 139 TRP A O 1
ATOM 1132 N N . LYS A 1 140 ? -13.393 -13.366 6.255 1.00 70.06 140 LYS A N 1
ATOM 1133 C CA . LYS A 1 140 ? -13.711 -13.936 4.932 1.00 70.06 140 LYS A CA 1
ATOM 1134 C C . LYS A 1 140 ? -14.534 -12.974 4.079 1.00 70.06 140 LYS A C 1
ATOM 1136 O O . LYS A 1 140 ? -14.235 -12.793 2.905 1.00 70.06 140 LYS A O 1
ATOM 1141 N N . ARG A 1 141 ? -15.557 -12.343 4.665 1.00 78.25 141 ARG A N 1
ATOM 1142 C CA . ARG A 1 141 ? -16.428 -11.411 3.937 1.00 78.25 141 ARG A CA 1
ATOM 1143 C C . ARG A 1 141 ? -15.682 -10.127 3.569 1.00 78.25 141 ARG A C 1
ATOM 1145 O O . ARG A 1 141 ? -15.799 -9.685 2.432 1.00 78.25 141 ARG A O 1
ATOM 1152 N N . LEU A 1 142 ? -14.890 -9.581 4.496 1.00 71.81 142 LEU A N 1
ATOM 1153 C CA . LEU A 1 142 ? -14.090 -8.371 4.278 1.00 71.81 142 LEU A CA 1
ATOM 1154 C C . LEU A 1 142 ? -12.999 -8.570 3.220 1.00 71.81 142 LEU A C 1
ATOM 1156 O O . LEU A 1 142 ? -12.829 -7.708 2.359 1.00 71.81 142 LEU A O 1
ATOM 1160 N N . LEU A 1 143 ? -12.303 -9.712 3.242 1.00 77.44 143 LEU A N 1
ATOM 1161 C CA . LEU A 1 143 ? -11.302 -10.053 2.231 1.00 77.44 143 LEU A CA 1
ATOM 1162 C C . LEU A 1 143 ? -11.916 -10.117 0.834 1.00 77.44 143 LEU A C 1
ATOM 1164 O O . LEU A 1 143 ? -11.336 -9.572 -0.095 1.00 77.44 143 LEU A O 1
ATOM 1168 N N . VAL A 1 144 ? -13.096 -10.727 0.682 1.00 81.12 144 VAL A N 1
ATOM 1169 C CA . VAL A 1 144 ? -13.770 -10.826 -0.623 1.00 81.12 144 VAL A CA 1
ATOM 1170 C C . VAL A 1 144 ? -14.177 -9.451 -1.147 1.00 81.12 144 VAL A C 1
ATOM 1172 O O . VAL A 1 144 ? -13.892 -9.134 -2.301 1.00 81.12 144 VAL A O 1
ATOM 1175 N N . THR A 1 145 ? -14.809 -8.614 -0.317 1.00 84.44 145 THR A N 1
ATOM 1176 C CA . THR A 1 145 ? -15.206 -7.263 -0.746 1.00 84.44 145 THR A CA 1
ATOM 1177 C C . THR A 1 145 ? -14.000 -6.406 -1.094 1.00 84.44 145 THR A C 1
ATOM 1179 O O . THR A 1 145 ? -14.019 -5.710 -2.104 1.00 84.44 145 THR A O 1
ATOM 1182 N N . PHE A 1 146 ? -12.930 -6.494 -0.301 1.00 73.69 146 PHE A N 1
ATOM 1183 C CA . PHE A 1 146 ? -11.711 -5.759 -0.593 1.00 73.69 146 PHE A CA 1
ATOM 1184 C C . PHE A 1 146 ? -11.050 -6.261 -1.874 1.00 73.69 146 PHE A C 1
ATOM 1186 O O . PHE A 1 146 ? -10.674 -5.448 -2.707 1.00 73.69 146 PHE A O 1
ATOM 1193 N N . LEU A 1 147 ? -10.928 -7.579 -2.059 1.00 80.12 147 LEU A N 1
ATOM 1194 C CA . LEU A 1 147 ? -10.318 -8.156 -3.255 1.00 80.12 147 LEU A CA 1
ATOM 1195 C C . LEU A 1 147 ? -11.099 -7.758 -4.513 1.00 80.12 147 LEU A C 1
ATOM 1197 O O . LEU A 1 147 ? -10.494 -7.434 -5.528 1.00 80.12 147 LEU A O 1
ATOM 1201 N N . CYS A 1 148 ? -12.430 -7.711 -4.429 1.00 85.00 148 CYS A N 1
ATOM 1202 C CA . CYS A 1 148 ? -13.279 -7.213 -5.506 1.00 85.00 148 CYS A CA 1
ATOM 1203 C C . CYS A 1 148 ? -12.966 -5.747 -5.846 1.00 85.00 148 CYS A C 1
ATOM 1205 O O . CYS A 1 148 ? -12.667 -5.437 -6.998 1.00 85.00 148 CYS A O 1
ATOM 1207 N N . ILE A 1 149 ? -12.956 -4.859 -4.844 1.00 82.94 149 ILE A N 1
ATOM 1208 C CA . ILE A 1 149 ? -12.618 -3.438 -5.036 1.00 82.94 149 ILE A CA 1
ATOM 1209 C C . ILE A 1 149 ? -11.201 -3.297 -5.599 1.00 82.94 149 ILE A C 1
ATOM 1211 O O . ILE A 1 149 ? -10.996 -2.565 -6.559 1.00 82.94 149 ILE A O 1
ATOM 1215 N N . PHE A 1 150 ? -10.239 -4.047 -5.065 1.00 77.25 150 PHE A N 1
ATOM 1216 C CA . PHE A 1 150 ? -8.857 -4.052 -5.527 1.00 77.25 150 PHE A CA 1
ATOM 1217 C C . PHE A 1 150 ? -8.747 -4.448 -7.002 1.00 77.25 150 PHE A C 1
ATOM 1219 O O . PHE A 1 150 ? -8.060 -3.767 -7.757 1.00 77.25 150 PHE A O 1
ATOM 1226 N N . VAL A 1 151 ? -9.451 -5.499 -7.435 1.00 82.25 151 VAL A N 1
ATOM 1227 C CA . VAL A 1 151 ? -9.481 -5.921 -8.845 1.00 82.25 151 VAL A CA 1
ATOM 1228 C C . VAL A 1 151 ? -10.085 -4.829 -9.727 1.00 82.25 151 VAL A C 1
ATOM 1230 O O . VAL A 1 151 ? -9.506 -4.505 -10.762 1.00 82.25 151 VAL A O 1
ATOM 1233 N N . VAL A 1 152 ? -11.201 -4.218 -9.319 1.00 85.81 152 VAL A N 1
ATOM 1234 C CA . VAL A 1 152 ? -11.830 -3.120 -10.075 1.00 85.81 152 VAL A CA 1
ATOM 1235 C C . VAL A 1 152 ? -10.882 -1.925 -10.196 1.00 85.81 152 VAL A C 1
ATOM 1237 O O . VAL A 1 152 ? -10.662 -1.419 -11.297 1.00 85.81 152 VAL A O 1
ATOM 1240 N N . THR A 1 153 ? -10.267 -1.508 -9.091 1.00 78.50 153 THR A N 1
ATOM 1241 C CA . THR A 1 153 ? -9.280 -0.424 -9.069 1.00 78.50 153 THR A CA 1
ATOM 1242 C C . THR A 1 153 ? -8.059 -0.763 -9.927 1.00 78.50 153 THR A C 1
ATOM 1244 O O . THR A 1 153 ? -7.584 0.086 -10.675 1.00 78.50 153 THR A O 1
ATOM 1247 N N . PHE A 1 154 ? -7.572 -2.003 -9.888 1.00 78.44 154 PHE A N 1
ATOM 1248 C CA . PHE A 1 154 ? -6.447 -2.449 -10.708 1.00 78.44 154 PHE A CA 1
ATOM 1249 C C . PHE A 1 154 ? -6.769 -2.400 -12.207 1.00 78.44 154 PHE A C 1
ATOM 1251 O O . PHE A 1 154 ? -5.973 -1.875 -12.984 1.00 78.44 154 PHE A O 1
ATOM 1258 N N . VAL A 1 155 ? -7.951 -2.872 -12.615 1.00 86.81 155 VAL A N 1
ATOM 1259 C CA . VAL A 1 155 ? -8.423 -2.762 -14.005 1.00 86.81 155 VAL A CA 1
ATOM 1260 C C . VAL A 1 155 ? -8.526 -1.295 -14.425 1.00 86.81 155 VAL A C 1
ATOM 1262 O O . VAL A 1 155 ? -8.067 -0.943 -15.509 1.00 86.81 155 VAL A O 1
ATOM 1265 N N . TYR A 1 156 ? -9.053 -0.425 -13.561 1.00 84.19 156 TYR A N 1
ATOM 1266 C CA . TYR A 1 156 ? -9.107 1.013 -13.822 1.00 84.19 156 TYR A CA 1
ATOM 1267 C C . TYR A 1 156 ? -7.708 1.609 -14.053 1.00 84.19 156 TYR A C 1
ATOM 1269 O O . TYR A 1 156 ? -7.489 2.292 -15.054 1.00 84.19 156 TYR A O 1
ATOM 1277 N N . PHE A 1 157 ? -6.734 1.296 -13.191 1.00 79.75 157 PHE A N 1
ATOM 1278 C CA . PHE A 1 157 ? -5.347 1.744 -13.361 1.00 79.75 157 PHE A CA 1
ATOM 1279 C C . PHE A 1 157 ? -4.682 1.176 -14.621 1.00 79.75 157 PHE A C 1
ATOM 1281 O O . PHE A 1 157 ? -3.926 1.890 -15.278 1.00 79.75 157 PHE A O 1
ATOM 1288 N N . LEU A 1 158 ? -4.966 -0.076 -14.991 1.00 83.12 158 LEU A N 1
ATOM 1289 C CA . LEU A 1 158 ? -4.463 -0.672 -16.232 1.00 83.12 158 LEU A CA 1
ATOM 1290 C C . LEU A 1 158 ? -5.002 0.050 -17.468 1.00 83.12 158 LEU A C 1
ATOM 1292 O O . LEU A 1 158 ? -4.229 0.389 -18.364 1.00 83.12 158 LEU A O 1
ATOM 1296 N N . VAL A 1 159 ? -6.311 0.311 -17.508 1.00 86.25 159 VAL A N 1
ATOM 1297 C CA . VAL A 1 159 ? -6.939 1.071 -18.597 1.00 86.25 159 VAL A CA 1
ATOM 1298 C C . VAL A 1 159 ? -6.346 2.475 -18.655 1.00 86.25 159 VAL A C 1
ATOM 1300 O O . VAL A 1 159 ? -5.947 2.926 -19.726 1.00 86.25 159 VAL A O 1
ATOM 1303 N N . PHE A 1 160 ? -6.205 3.136 -17.506 1.00 79.69 160 PHE A N 1
ATOM 1304 C CA . PHE A 1 160 ? -5.577 4.449 -17.410 1.00 79.69 160 PHE A CA 1
ATOM 1305 C C . PHE A 1 160 ? -4.154 4.457 -17.982 1.00 79.69 160 PHE A C 1
ATOM 1307 O O . PHE A 1 160 ? -3.816 5.307 -18.806 1.00 79.69 160 PHE A O 1
ATOM 1314 N N . PHE A 1 161 ? -3.330 3.486 -17.588 1.00 79.81 161 PHE A N 1
ATOM 1315 C CA . PHE A 1 161 ? -1.960 3.357 -18.070 1.00 79.81 161 PHE A CA 1
ATOM 1316 C C . PHE A 1 161 ? -1.909 3.114 -19.583 1.00 79.81 161 PHE A C 1
ATOM 1318 O O . PHE A 1 161 ? -1.119 3.747 -20.281 1.00 79.81 161 PHE A O 1
ATOM 1325 N N . LEU A 1 162 ? -2.788 2.257 -20.110 1.00 86.00 162 LEU A N 1
ATOM 1326 C CA . LEU A 1 162 ? -2.874 1.987 -21.544 1.00 86.00 162 LEU A CA 1
ATOM 1327 C C . LEU A 1 162 ? -3.248 3.245 -22.337 1.00 86.00 162 LEU A C 1
ATOM 1329 O O . LEU A 1 162 ? -2.627 3.535 -23.361 1.00 86.00 162 LEU A O 1
ATOM 1333 N N . VAL A 1 163 ? -4.220 4.019 -21.848 1.00 84.31 163 VAL A N 1
ATOM 1334 C CA . VAL A 1 163 ? -4.611 5.290 -22.471 1.00 84.31 163 VAL A CA 1
ATOM 1335 C C . VAL A 1 163 ? -3.462 6.297 -22.415 1.00 84.31 163 VAL A C 1
ATOM 1337 O O . VAL A 1 163 ? -3.205 6.984 -23.403 1.00 84.31 163 VAL A O 1
ATOM 1340 N N . LEU A 1 164 ? -2.726 6.357 -21.303 1.00 81.50 164 LEU A N 1
ATOM 1341 C CA . LEU A 1 164 ? -1.571 7.242 -21.154 1.00 81.50 164 LEU A CA 1
ATOM 1342 C C . LEU A 1 164 ? -0.447 6.889 -22.142 1.00 81.50 164 LEU A C 1
ATOM 1344 O O . LEU A 1 164 ? 0.110 7.782 -22.781 1.00 81.50 164 LEU A O 1
ATOM 1348 N N . VAL A 1 165 ? -0.157 5.598 -22.328 1.00 85.25 165 VAL A N 1
ATOM 1349 C CA . VAL A 1 165 ? 0.821 5.115 -23.318 1.00 85.25 165 VAL A CA 1
ATOM 1350 C C . VAL A 1 165 ? 0.365 5.426 -24.744 1.00 85.25 165 VAL A C 1
ATOM 1352 O O . VAL A 1 165 ? 1.155 5.943 -25.535 1.00 85.25 165 VAL A O 1
ATOM 1355 N N . ALA A 1 166 ? -0.905 5.175 -25.072 1.00 84.50 166 ALA A N 1
ATOM 1356 C CA . ALA A 1 166 ? -1.460 5.492 -26.387 1.00 84.50 166 ALA A CA 1
ATOM 1357 C C . ALA A 1 166 ? -1.401 7.003 -26.679 1.00 84.50 166 ALA A C 1
ATOM 1359 O O . ALA A 1 166 ? -0.962 7.414 -27.753 1.00 84.50 166 ALA A O 1
ATOM 1360 N N . CYS A 1 167 ? -1.764 7.838 -25.703 1.00 79.31 167 CYS A N 1
ATOM 1361 C CA . CYS A 1 167 ? -1.683 9.295 -25.804 1.00 79.31 167 CYS A CA 1
ATOM 1362 C C . CYS A 1 167 ? -0.233 9.782 -25.979 1.00 79.31 167 CYS A C 1
ATOM 1364 O O . CYS A 1 167 ? 0.046 10.637 -26.828 1.00 79.31 167 CYS A O 1
ATOM 1366 N N . GLY A 1 168 ? 0.708 9.197 -25.232 1.00 80.94 168 GLY A N 1
ATOM 1367 C CA . GLY A 1 168 ? 2.138 9.467 -25.377 1.00 80.94 168 GLY A CA 1
ATOM 1368 C C . GLY A 1 168 ? 2.664 9.109 -26.770 1.00 80.94 168 GLY A C 1
ATOM 1369 O O . GLY A 1 168 ? 3.366 9.913 -27.383 1.00 80.94 168 GLY A O 1
ATOM 1370 N N . ALA A 1 169 ? 2.269 7.953 -27.309 1.00 83.50 169 ALA A N 1
ATOM 1371 C CA . ALA A 1 169 ? 2.655 7.515 -28.650 1.00 83.50 169 ALA A CA 1
ATOM 1372 C C . ALA A 1 169 ? 2.116 8.451 -29.746 1.00 83.50 169 ALA A C 1
ATOM 1374 O O . ALA A 1 169 ? 2.876 8.876 -30.617 1.00 83.50 169 ALA A O 1
ATOM 1375 N N . VAL A 1 170 ? 0.837 8.838 -29.672 1.00 82.88 170 VAL A N 1
ATOM 1376 C CA . VAL A 1 170 ? 0.2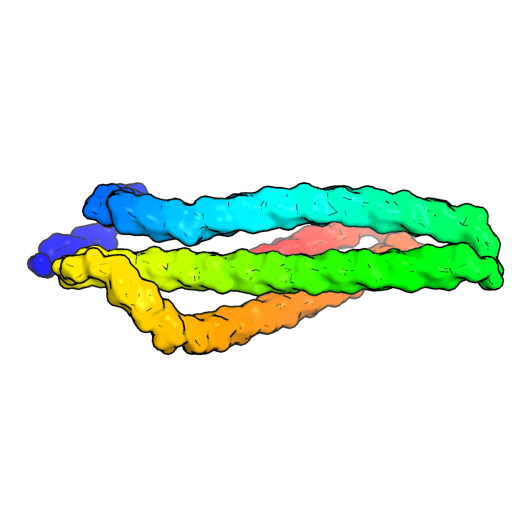26 9.798 -30.613 1.00 82.88 170 VAL A CA 1
ATOM 1377 C C . VAL A 1 170 ? 0.936 11.150 -30.550 1.00 82.88 170 VAL A C 1
ATOM 1379 O O . VAL A 1 170 ? 1.243 11.736 -31.587 1.00 82.88 170 VAL A O 1
ATOM 1382 N N . SER A 1 171 ? 1.259 11.621 -29.344 1.00 78.62 171 SER A N 1
ATOM 1383 C CA . SER A 1 171 ? 1.997 12.873 -29.153 1.00 78.62 171 SER A CA 1
ATOM 1384 C C . SER A 1 171 ? 3.389 12.819 -29.791 1.00 78.62 171 SER A C 1
ATOM 1386 O O . SER A 1 171 ? 3.800 13.784 -30.431 1.00 78.62 171 SER A O 1
ATOM 1388 N N . LEU A 1 172 ? 4.097 11.688 -29.683 1.00 80.50 172 LEU A N 1
ATOM 1389 C CA . LEU A 1 172 ? 5.419 11.498 -30.290 1.00 80.50 172 LEU A CA 1
ATOM 1390 C C . LEU A 1 172 ? 5.364 11.551 -31.828 1.00 80.50 172 LEU A C 1
ATOM 1392 O O . LEU A 1 172 ? 6.194 12.206 -32.461 1.00 80.50 172 LEU A O 1
ATOM 1396 N N . VAL A 1 173 ? 4.354 10.910 -32.426 1.00 82.88 173 VAL A N 1
ATOM 1397 C CA . VAL A 1 173 ? 4.111 10.937 -33.880 1.00 82.88 173 VAL A CA 1
ATOM 1398 C C . VAL A 1 173 ? 3.784 12.356 -34.353 1.00 82.88 173 VAL A C 1
ATOM 1400 O O . VAL A 1 173 ? 4.302 12.805 -35.375 1.00 82.88 173 VAL A O 1
ATOM 1403 N N . LEU A 1 174 ? 2.976 13.093 -33.588 1.00 78.50 174 LEU A N 1
ATOM 1404 C CA . LEU A 1 174 ? 2.575 14.458 -33.927 1.00 78.50 174 LEU A CA 1
ATOM 1405 C C . LEU A 1 174 ? 3.763 15.438 -33.906 1.00 78.50 174 LEU A C 1
ATOM 1407 O O . LEU A 1 174 ? 3.866 16.301 -34.780 1.00 78.50 174 LEU A O 1
ATOM 1411 N N . ILE A 1 175 ? 4.696 15.258 -32.962 1.00 78.62 175 ILE A N 1
ATOM 1412 C CA . ILE A 1 175 ? 5.970 15.998 -32.910 1.00 78.62 175 ILE A CA 1
ATOM 1413 C C . ILE A 1 175 ? 6.821 15.686 -34.147 1.00 78.62 175 ILE A C 1
ATOM 1415 O O . ILE A 1 175 ? 7.357 16.604 -34.766 1.00 78.62 175 ILE A O 1
ATOM 1419 N N . SER A 1 176 ? 6.898 14.414 -34.557 1.00 78.94 176 SER A N 1
ATOM 1420 C CA . SER A 1 176 ? 7.629 14.007 -35.767 1.00 78.94 176 SER A CA 1
ATOM 1421 C C . SER A 1 176 ? 7.038 14.583 -37.062 1.00 78.94 176 SER A C 1
ATOM 1423 O O . SER A 1 176 ? 7.742 14.649 -38.067 1.00 78.94 176 SER A O 1
ATOM 1425 N N . CYS A 1 177 ? 5.768 15.000 -37.051 1.00 81.31 177 CYS A N 1
ATOM 1426 C CA . CYS A 1 177 ? 5.072 15.602 -38.190 1.00 81.31 177 CYS A CA 1
ATOM 1427 C C . CYS A 1 177 ? 5.173 17.145 -38.223 1.00 81.31 177 CYS A C 1
ATOM 1429 O O . CYS A 1 177 ? 4.568 17.783 -39.084 1.00 81.31 177 CYS A O 1
ATOM 1431 N N . GLY A 1 178 ? 5.919 17.761 -37.296 1.00 78.88 178 GLY A N 1
ATOM 1432 C CA . GLY A 1 178 ? 6.169 19.209 -37.275 1.00 78.88 178 GLY A CA 1
ATOM 1433 C C . GLY A 1 178 ? 5.056 20.061 -36.651 1.00 78.88 178 GLY A C 1
ATOM 1434 O O . GLY A 1 178 ? 5.068 21.283 -36.799 1.00 78.88 178 GLY A O 1
ATOM 1435 N N . ILE A 1 179 ? 4.098 19.453 -35.943 1.00 75.50 179 ILE A N 1
ATOM 1436 C CA . ILE A 1 179 ? 3.041 20.193 -35.238 1.00 75.50 179 ILE A CA 1
ATOM 1437 C C . ILE A 1 179 ? 3.634 20.896 -34.001 1.00 75.50 179 ILE A C 1
ATOM 1439 O O . ILE A 1 179 ? 4.376 20.273 -33.235 1.00 75.50 179 ILE A O 1
ATOM 1443 N N . PRO A 1 180 ? 3.306 22.180 -33.749 1.00 75.69 180 PRO A N 1
ATOM 1444 C CA . PRO A 1 180 ? 3.856 22.923 -32.622 1.00 75.69 180 PRO A CA 1
ATOM 1445 C C . PRO A 1 180 ? 3.471 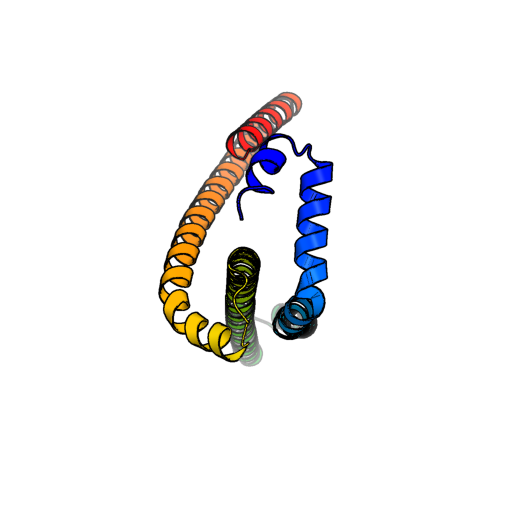22.297 -31.276 1.00 75.69 180 PRO A C 1
ATOM 1447 O O . PRO A 1 180 ? 2.300 22.060 -30.972 1.00 75.69 180 PRO A O 1
ATOM 1450 N N . VAL A 1 181 ? 4.480 22.125 -30.419 1.00 74.44 181 VAL A N 1
ATOM 1451 C CA . VAL A 1 181 ? 4.409 21.491 -29.086 1.00 74.44 181 VAL A CA 1
ATOM 1452 C C . VAL A 1 181 ? 3.362 22.120 -28.152 1.00 74.44 181 VAL A C 1
ATOM 1454 O O . VAL A 1 181 ? 2.925 21.489 -27.189 1.00 74.44 181 VAL A O 1
ATOM 1457 N N . GLY A 1 182 ? 2.936 23.356 -28.435 1.00 73.19 182 GLY A N 1
ATOM 1458 C CA . GLY A 1 182 ? 1.894 24.065 -27.690 1.00 73.19 182 GLY A CA 1
ATOM 1459 C C . GLY A 1 182 ? 0.526 23.377 -27.740 1.00 73.19 182 GLY A C 1
ATOM 1460 O O . GLY A 1 182 ? -0.124 23.262 -26.704 1.00 73.19 182 GLY A O 1
ATOM 1461 N N . LEU A 1 183 ? 0.114 22.843 -28.897 1.00 69.94 183 LEU A N 1
ATOM 1462 C CA . LEU A 1 183 ? -1.178 22.150 -29.034 1.00 69.94 183 LEU A CA 1
ATOM 1463 C C . LEU A 1 183 ? -1.195 20.808 -28.286 1.00 69.94 183 LEU A C 1
ATOM 1465 O O . LEU A 1 183 ? -2.202 20.435 -27.689 1.00 69.94 183 LEU A O 1
ATOM 1469 N N . ILE A 1 184 ? -0.048 20.128 -28.237 1.00 71.94 184 ILE A N 1
ATOM 1470 C CA . ILE A 1 184 ? 0.130 18.860 -27.516 1.00 71.94 184 ILE A CA 1
ATOM 1471 C C . ILE A 1 184 ? 0.016 19.077 -26.002 1.00 71.94 184 ILE A C 1
ATOM 1473 O O . ILE A 1 184 ? -0.658 18.312 -25.313 1.00 71.94 184 ILE A O 1
ATOM 1477 N N . LYS A 1 185 ? 0.611 20.159 -25.479 1.00 74.50 185 LYS A N 1
ATOM 1478 C CA . LYS A 1 185 ? 0.485 20.525 -24.058 1.00 74.50 185 LYS A CA 1
ATOM 1479 C C . LYS A 1 185 ? -0.955 20.848 -23.659 1.00 74.50 185 LYS A C 1
ATOM 1481 O O . LYS A 1 185 ? -1.371 20.467 -22.568 1.00 74.50 185 LYS A O 1
ATOM 1486 N N . ILE A 1 186 ? -1.714 21.509 -24.533 1.00 77.38 186 ILE A N 1
ATOM 1487 C CA . ILE A 1 186 ? -3.130 21.825 -24.291 1.00 77.38 186 ILE A CA 1
ATOM 1488 C C . ILE A 1 186 ? -3.965 20.539 -24.254 1.00 77.38 186 ILE A C 1
ATOM 1490 O O . ILE A 1 186 ? -4.746 20.350 -23.325 1.00 77.38 186 ILE A O 1
ATOM 1494 N N . MET A 1 187 ? -3.753 19.618 -25.199 1.00 73.00 187 MET A N 1
ATOM 1495 C CA . MET A 1 187 ? -4.456 18.330 -25.227 1.00 73.00 187 MET A CA 1
ATOM 1496 C C . MET A 1 187 ? -4.152 17.478 -23.983 1.00 73.00 187 MET A C 1
ATOM 1498 O O . MET A 1 187 ? -5.067 16.925 -23.374 1.00 73.00 187 MET A O 1
ATOM 1502 N N . GLY A 1 188 ? -2.886 17.441 -23.550 1.00 76.56 188 GLY A N 1
ATOM 1503 C CA . GLY A 1 188 ? -2.483 16.779 -22.307 1.00 76.56 188 GLY A CA 1
ATOM 1504 C C . GLY A 1 188 ? -3.115 17.404 -21.059 1.00 76.56 188 GLY A C 1
ATOM 1505 O O . GLY A 1 188 ? -3.585 16.676 -20.189 1.00 76.56 188 GLY A O 1
ATOM 1506 N N . ALA A 1 189 ? -3.192 18.737 -20.982 1.00 75.88 189 ALA A N 1
ATOM 1507 C CA . ALA A 1 189 ? -3.823 19.440 -19.863 1.00 75.88 189 ALA A CA 1
ATOM 1508 C C . ALA A 1 189 ? -5.340 19.195 -19.794 1.00 75.88 189 ALA A C 1
ATOM 1510 O O . ALA A 1 189 ? -5.863 18.929 -18.715 1.00 75.88 189 ALA A O 1
ATOM 1511 N N . VAL A 1 190 ? -6.041 19.216 -20.933 1.00 79.62 190 VAL A N 1
ATOM 1512 C CA . VAL A 1 190 ? -7.483 18.910 -21.008 1.00 79.62 190 VAL A CA 1
ATOM 1513 C C . VAL A 1 190 ? -7.761 17.467 -20.589 1.00 79.62 190 VAL A C 1
ATOM 1515 O O . VAL A 1 190 ? -8.700 17.216 -19.836 1.00 79.62 190 VAL A O 1
ATOM 1518 N N . PHE A 1 191 ? -6.920 16.523 -21.017 1.00 75.94 191 PHE A N 1
ATOM 1519 C CA . PHE A 1 191 ? -7.030 15.124 -20.608 1.00 75.94 191 PHE A CA 1
ATOM 1520 C C . PHE A 1 191 ? -6.826 14.956 -19.094 1.00 75.94 191 PHE A C 1
ATOM 1522 O O . PHE A 1 191 ? -7.609 14.276 -18.435 1.00 75.94 191 PHE A O 1
ATOM 1529 N N . LEU A 1 192 ? -5.834 15.641 -18.518 1.00 76.00 192 LEU A N 1
ATOM 1530 C CA . LEU A 1 192 ? -5.554 15.621 -17.078 1.00 76.00 192 LEU A CA 1
ATOM 1531 C C . LEU A 1 192 ? -6.706 16.240 -16.264 1.00 76.00 192 LEU A C 1
ATOM 1533 O O . LEU A 1 192 ? -7.089 15.699 -15.229 1.00 76.00 192 LEU A O 1
ATOM 1537 N N . ILE A 1 193 ? -7.321 17.315 -16.766 1.00 79.94 193 ILE A N 1
ATOM 1538 C CA . ILE A 1 193 ? -8.515 17.931 -16.167 1.00 79.94 193 ILE A CA 1
ATOM 1539 C C . ILE A 1 193 ? -9.711 16.972 -16.204 1.00 79.94 193 ILE A C 1
ATOM 1541 O O . ILE A 1 193 ? -10.382 16.816 -15.188 1.00 79.94 193 ILE A O 1
ATOM 1545 N N . LEU A 1 194 ? -9.954 16.297 -17.333 1.00 75.81 194 LEU A N 1
ATOM 1546 C CA . LEU A 1 194 ? -11.016 15.290 -17.461 1.00 75.81 194 LEU A CA 1
ATOM 1547 C C . LEU A 1 194 ? -10.822 14.126 -16.485 1.00 75.81 194 LEU A C 1
ATOM 1549 O O . LEU A 1 194 ? -11.790 13.680 -15.880 1.00 75.81 194 LEU A O 1
ATOM 1553 N N . ILE A 1 195 ? -9.581 13.671 -16.295 1.00 71.75 195 ILE A N 1
ATOM 1554 C CA . ILE A 1 195 ? -9.247 12.624 -15.321 1.00 71.75 195 ILE A CA 1
ATOM 1555 C C . ILE A 1 195 ? -9.556 13.084 -13.899 1.00 71.75 195 ILE A C 1
ATOM 1557 O O . ILE A 1 195 ? -10.180 12.338 -13.152 1.00 71.75 195 ILE A O 1
ATOM 1561 N N . ILE A 1 196 ? -9.131 14.292 -13.519 1.00 75.00 196 ILE A N 1
ATOM 1562 C CA . ILE A 1 196 ? -9.393 14.832 -12.179 1.00 75.00 196 ILE A CA 1
ATOM 1563 C C . ILE A 1 196 ? -10.904 14.958 -11.946 1.00 75.00 196 ILE A C 1
ATOM 1565 O O . ILE A 1 196 ? -11.384 14.576 -10.887 1.00 75.00 196 ILE A O 1
ATOM 1569 N N . LEU A 1 197 ? -11.657 15.418 -12.947 1.00 73.56 197 LEU A N 1
ATOM 1570 C CA . LEU A 1 197 ? -13.118 15.524 -12.889 1.00 73.56 197 LEU A CA 1
ATOM 1571 C C . LEU A 1 197 ? -13.831 14.174 -12.761 1.00 73.56 197 LEU A C 1
ATOM 1573 O O . LEU A 1 197 ? -14.900 14.119 -12.171 1.00 73.56 197 LEU A O 1
ATOM 1577 N N . PHE A 1 198 ? -13.269 13.103 -13.321 1.00 69.12 198 PHE A N 1
ATOM 1578 C CA . PHE A 1 198 ? -13.855 11.760 -13.247 1.00 69.12 198 PHE A CA 1
ATOM 1579 C C . PHE A 1 198 ? -13.486 11.000 -11.964 1.00 69.12 198 PHE A C 1
ATOM 1581 O O . PHE A 1 198 ? -14.042 9.934 -11.707 1.00 69.12 198 PHE A O 1
ATOM 1588 N N . ASN A 1 199 ? -12.510 11.503 -11.204 1.00 63.28 199 ASN A N 1
ATOM 1589 C CA . ASN A 1 199 ? -11.958 10.862 -10.006 1.00 63.28 199 ASN A CA 1
ATOM 1590 C C . ASN A 1 199 ? -12.318 11.616 -8.706 1.00 63.28 199 ASN A C 1
ATOM 1592 O O . ASN A 1 199 ? -11.893 11.203 -7.628 1.00 63.28 199 ASN A O 1
ATOM 1596 N N . VAL A 1 200 ? -13.068 12.721 -8.814 1.00 48.06 200 VAL A N 1
ATOM 1597 C CA . VAL A 1 200 ? -13.670 13.506 -7.717 1.00 48.06 200 VAL A CA 1
ATOM 1598 C C . VAL A 1 200 ? -15.155 13.183 -7.637 1.00 48.06 200 VAL A C 1
ATOM 1600 O O . VAL A 1 200 ? -15.635 12.976 -6.501 1.00 48.06 200 VAL A O 1
#